Protein AF-A0A8H9FAD2-F1 (afdb_monomer)

pLDDT: mean 81.4, std 18.42, range [25.45, 98.56]

Mean predicted aligned error: 8.37 Å

Structure (mmCIF, N/CA/C/O backbone):
data_AF-A0A8H9FAD2-F1
#
_entry.id   AF-A0A8H9FAD2-F1
#
loop_
_atom_site.group_PDB
_atom_site.id
_atom_site.type_symbol
_atom_site.label_atom_id
_atom_site.label_alt_id
_atom_site.label_comp_id
_atom_site.label_asym_id
_atom_site.label_entity_id
_atom_site.label_seq_id
_atom_site.pdbx_PDB_ins_code
_atom_site.Cartn_x
_atom_site.Cartn_y
_atom_site.Cartn_z
_atom_site.occupancy
_atom_site.B_iso_or_equiv
_atom_site.auth_seq_id
_atom_site.auth_comp_id
_atom_site.auth_asym_id
_atom_site.auth_atom_id
_atom_site.pdbx_PDB_model_num
ATOM 1 N N . MET A 1 1 ? 10.275 5.676 -0.432 1.00 55.50 1 MET A N 1
ATOM 2 C CA . MET A 1 1 ? 8.819 5.884 -0.628 1.00 55.50 1 MET A CA 1
ATOM 3 C C . MET A 1 1 ? 8.172 6.747 0.467 1.00 55.50 1 MET A C 1
ATOM 5 O O . MET A 1 1 ? 7.347 7.587 0.136 1.00 55.50 1 MET A O 1
ATOM 9 N N . GLY A 1 2 ? 8.546 6.585 1.744 1.00 64.94 2 GLY A N 1
ATOM 10 C CA . GLY A 1 2 ? 7.774 7.074 2.895 1.00 64.94 2 GLY A CA 1
ATOM 11 C C . GLY A 1 2 ? 7.324 8.545 2.891 1.00 64.94 2 GLY A C 1
ATOM 12 O O . GLY A 1 2 ? 6.127 8.824 2.877 1.00 64.94 2 GLY A O 1
ATOM 13 N N . LYS A 1 3 ? 8.263 9.498 2.902 1.00 71.81 3 LYS A N 1
ATOM 14 C CA . LYS A 1 3 ? 7.946 10.905 3.217 1.00 71.81 3 LYS A CA 1
ATOM 15 C C . LYS A 1 3 ? 7.001 11.589 2.214 1.00 71.81 3 LYS A C 1
ATOM 17 O O . LYS A 1 3 ? 6.053 12.248 2.623 1.00 71.81 3 LYS A O 1
ATOM 22 N N . LYS A 1 4 ? 7.205 11.366 0.909 1.00 81.12 4 LYS A N 1
ATOM 23 C CA . LYS A 1 4 ? 6.378 11.961 -0.159 1.00 81.12 4 LYS A CA 1
ATOM 24 C C . LYS A 1 4 ? 4.922 11.490 -0.096 1.00 81.12 4 LYS A C 1
ATOM 26 O O . LYS A 1 4 ? 4.012 12.305 -0.174 1.00 81.12 4 LYS A O 1
ATOM 31 N N . VAL A 1 5 ? 4.697 10.182 0.070 1.00 82.12 5 VAL A N 1
ATOM 32 C CA . VAL A 1 5 ? 3.339 9.618 0.187 1.00 82.12 5 VAL A CA 1
ATOM 33 C C . VAL A 1 5 ? 2.620 10.207 1.397 1.00 82.12 5 VAL A C 1
ATOM 35 O O . VAL A 1 5 ? 1.448 10.557 1.304 1.00 82.12 5 VAL A O 1
ATOM 38 N N . TYR A 1 6 ? 3.331 10.336 2.517 1.00 80.94 6 TYR A N 1
ATOM 39 C CA . TYR A 1 6 ? 2.782 10.884 3.750 1.00 80.94 6 TYR A CA 1
ATOM 40 C C . TYR A 1 6 ? 2.371 12.358 3.602 1.00 80.94 6 TYR A C 1
ATOM 42 O O . TYR A 1 6 ? 1.292 12.748 4.040 1.00 80.94 6 TYR A O 1
ATOM 50 N N . GLU A 1 7 ? 3.190 13.175 2.938 1.00 84.94 7 GLU A N 1
ATOM 51 C CA . GLU A 1 7 ? 2.857 14.575 2.645 1.00 84.94 7 GLU A CA 1
ATOM 52 C C . GLU A 1 7 ? 1.644 14.682 1.704 1.00 84.94 7 GLU A C 1
ATOM 54 O O . GLU A 1 7 ? 0.694 15.414 1.984 1.00 84.94 7 GLU A O 1
ATOM 59 N N . GLU A 1 8 ? 1.615 13.890 0.631 1.00 87.81 8 GLU A N 1
ATOM 60 C CA . GLU A 1 8 ? 0.495 13.853 -0.318 1.00 87.81 8 GLU A CA 1
ATOM 61 C C . GLU A 1 8 ? -0.802 13.325 0.306 1.00 87.81 8 GLU A C 1
ATOM 63 O O . GLU A 1 8 ? -1.896 13.689 -0.138 1.00 87.81 8 GLU A O 1
ATOM 68 N N . ALA A 1 9 ? -0.709 12.477 1.332 1.00 87.50 9 ALA A N 1
ATOM 69 C CA . ALA A 1 9 ? -1.871 11.957 2.041 1.00 87.50 9 ALA A CA 1
ATOM 70 C C . ALA A 1 9 ? -2.646 13.054 2.783 1.00 87.50 9 ALA A C 1
ATOM 72 O O . ALA A 1 9 ? -3.861 12.940 2.935 1.00 87.50 9 ALA A O 1
ATOM 73 N N . LYS A 1 10 ? -1.971 14.143 3.168 1.00 84.56 10 LYS A N 1
ATOM 74 C CA . LYS A 1 10 ? -2.573 15.292 3.863 1.00 84.56 10 LYS A CA 1
ATOM 75 C C . LYS A 1 10 ? -3.242 16.304 2.928 1.00 84.56 10 LYS A C 1
ATOM 77 O O . LYS A 1 10 ? -3.833 17.268 3.404 1.00 84.56 10 LYS A O 1
ATOM 82 N N . SER A 1 11 ? -3.142 16.118 1.612 1.00 88.38 11 SER A N 1
ATOM 83 C CA . SER A 1 11 ? -3.762 17.026 0.638 1.00 88.38 11 SER A CA 1
ATOM 84 C C . SER A 1 11 ? -5.294 16.959 0.664 1.00 88.38 11 SER A C 1
ATOM 86 O O . SER A 1 11 ? -5.876 15.900 0.893 1.00 88.38 11 SER A O 1
ATOM 88 N N . GLU A 1 12 ? -5.954 18.084 0.370 1.00 81.25 12 GLU A N 1
ATOM 89 C CA . GLU A 1 12 ? -7.424 18.182 0.333 1.00 81.25 12 GLU A CA 1
ATOM 90 C C . GLU A 1 12 ? -8.063 17.196 -0.650 1.00 81.25 12 GLU A C 1
ATOM 92 O O . GLU A 1 12 ? -9.070 16.569 -0.339 1.00 81.25 12 GLU A O 1
ATOM 97 N N . GLU A 1 13 ? -7.441 17.002 -1.813 1.00 83.88 13 GLU A N 1
ATOM 98 C CA . GLU A 1 13 ? -7.890 16.044 -2.827 1.00 83.88 13 GLU A CA 1
ATOM 99 C C . GLU A 1 13 ? -7.992 14.615 -2.266 1.00 83.88 13 GLU A C 1
ATOM 101 O O . GLU A 1 13 ? -8.919 13.875 -2.589 1.00 83.88 13 GLU A O 1
ATOM 106 N N . ASN A 1 14 ? -7.068 14.236 -1.379 1.00 91.31 14 ASN A N 1
ATOM 107 C CA . ASN A 1 14 ? -7.007 12.892 -0.819 1.00 91.31 14 ASN A CA 1
ATOM 108 C C . ASN A 1 14 ? -8.065 12.618 0.258 1.00 91.31 14 ASN A C 1
ATOM 110 O O . ASN A 1 14 ? -8.228 11.469 0.668 1.00 91.31 14 ASN A O 1
ATOM 114 N N . LYS A 1 15 ? -8.789 13.646 0.719 1.00 87.31 15 LYS A N 1
ATOM 115 C CA . LYS A 1 15 ? -9.861 13.479 1.712 1.00 87.31 15 LYS A CA 1
ATOM 116 C C . LYS A 1 15 ? -11.044 12.686 1.164 1.00 87.31 15 LYS A C 1
ATOM 118 O O . LYS A 1 15 ? -11.780 12.080 1.938 1.00 87.31 15 LYS A O 1
ATOM 123 N N . ASN A 1 16 ? -11.201 12.649 -0.159 1.00 94.25 16 ASN A N 1
ATOM 124 C CA . ASN A 1 16 ? -12.164 11.777 -0.814 1.00 94.25 16 ASN A CA 1
ATOM 125 C C . ASN A 1 16 ? -11.595 10.354 -0.875 1.00 94.25 16 ASN A C 1
ATOM 127 O O . ASN A 1 16 ? -10.739 10.036 -1.706 1.00 94.25 16 ASN A O 1
ATOM 131 N N . LEU A 1 17 ? -12.063 9.503 0.038 1.00 96.69 17 LEU A N 1
ATOM 132 C CA . LEU A 1 17 ? -11.638 8.110 0.101 1.00 96.69 17 LEU A CA 1
ATOM 133 C C . LEU A 1 17 ? -12.151 7.327 -1.106 1.00 96.69 17 LEU A C 1
ATOM 135 O O . LEU A 1 17 ? -13.323 7.404 -1.480 1.00 96.69 17 LEU A O 1
ATOM 139 N N . LEU A 1 18 ? -11.272 6.511 -1.679 1.00 97.06 18 LEU A N 1
ATOM 14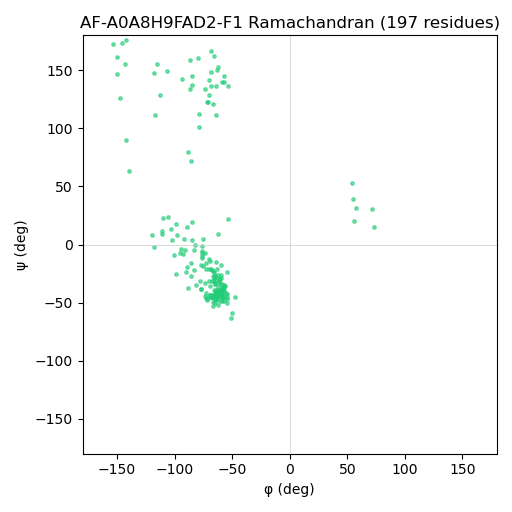0 C CA . LEU A 1 18 ? -11.645 5.530 -2.681 1.00 97.06 18 LEU A CA 1
ATOM 141 C C . LEU A 1 18 ? -12.623 4.502 -2.090 1.00 97.06 18 LEU A C 1
ATOM 143 O O . LEU A 1 18 ? -12.547 4.197 -0.894 1.00 97.06 18 LEU A O 1
ATOM 147 N N . PRO A 1 19 ? -13.483 3.883 -2.924 1.00 98.00 19 PRO A N 1
ATOM 148 C CA . PRO A 1 19 ? -14.521 2.964 -2.460 1.00 98.00 19 PRO A CA 1
ATOM 149 C C . PRO A 1 19 ? -14.072 1.889 -1.450 1.00 98.00 19 PRO A C 1
ATOM 151 O O . PRO A 1 19 ? -14.766 1.710 -0.449 1.00 98.00 19 PRO A O 1
ATOM 154 N N . PRO A 1 20 ? -12.933 1.179 -1.624 1.00 97.94 20 PRO A N 1
ATOM 155 C CA . PRO A 1 20 ? -12.518 0.175 -0.641 1.00 97.94 20 PRO A CA 1
ATOM 156 C C . PRO A 1 20 ? -12.109 0.769 0.720 1.00 97.94 20 PRO A C 1
ATOM 158 O O . PRO A 1 20 ? -12.345 0.127 1.742 1.00 97.94 20 PRO A O 1
ATOM 161 N N . LEU A 1 21 ? -11.551 1.986 0.764 1.00 98.06 21 LEU A N 1
ATOM 162 C CA . LEU A 1 21 ? -11.206 2.663 2.023 1.00 98.06 21 LEU A CA 1
ATOM 163 C C . LEU A 1 21 ? -12.441 3.249 2.694 1.00 98.06 21 LEU A C 1
ATOM 165 O O . LEU A 1 21 ? -12.575 3.154 3.912 1.00 98.06 21 LEU A O 1
ATOM 169 N N . GLN A 1 22 ? -13.369 3.788 1.905 1.00 98.31 22 GLN A N 1
ATOM 170 C CA . GLN A 1 22 ? -14.668 4.229 2.401 1.00 98.31 22 GLN A CA 1
ATOM 171 C C . GLN A 1 22 ? -15.427 3.059 3.052 1.00 98.31 22 GLN A C 1
ATOM 173 O O . GLN A 1 22 ? -15.929 3.184 4.165 1.00 98.31 22 GLN A O 1
ATOM 178 N N . ALA A 1 23 ? -15.404 1.877 2.429 1.00 98.38 23 ALA A N 1
ATOM 179 C CA . ALA A 1 23 ? -16.024 0.672 2.973 1.00 98.38 23 ALA A CA 1
ATOM 180 C C . ALA A 1 23 ? -15.363 0.156 4.267 1.00 98.38 23 ALA A C 1
ATOM 182 O O . ALA A 1 23 ? -16.034 -0.503 5.067 1.00 98.38 23 ALA A O 1
ATOM 183 N N . LEU A 1 24 ? -14.059 0.396 4.461 1.00 98.25 24 LEU A N 1
ATOM 184 C CA . LEU A 1 24 ? -13.372 0.126 5.727 1.00 98.25 24 LEU A CA 1
ATOM 185 C C . LEU A 1 24 ? -13.777 1.156 6.787 1.00 98.25 24 LEU A C 1
ATOM 187 O O . LEU A 1 24 ? -14.141 0.765 7.891 1.00 98.25 24 LEU A O 1
ATOM 191 N N . LYS A 1 25 ? -13.786 2.449 6.440 1.00 98.25 25 LYS A N 1
ATOM 192 C CA . LYS A 1 25 ? -14.226 3.531 7.331 1.00 98.25 25 LYS A CA 1
ATOM 193 C C . LYS A 1 25 ? -15.637 3.291 7.867 1.00 98.25 25 LYS A C 1
ATOM 195 O O . LYS A 1 25 ? -15.856 3.362 9.069 1.00 98.25 25 LYS A O 1
ATOM 200 N N . GLU A 1 26 ? -16.570 2.930 6.993 1.00 98.56 26 GLU A N 1
ATOM 201 C CA . GLU A 1 26 ? -17.949 2.612 7.375 1.00 98.56 26 GLU A CA 1
ATOM 202 C C . GLU A 1 26 ? -18.030 1.435 8.348 1.00 98.56 26 GLU A C 1
ATOM 204 O O . GLU A 1 26 ? -18.808 1.482 9.297 1.00 98.56 26 GLU A O 1
ATOM 209 N N . LEU A 1 27 ? -17.216 0.390 8.160 1.00 98.44 27 LEU A N 1
ATOM 210 C CA . LEU A 1 27 ? -17.150 -0.726 9.107 1.00 98.44 27 LEU A CA 1
ATOM 211 C C . LEU A 1 27 ? -16.628 -0.266 10.474 1.00 98.44 27 LEU A C 1
ATOM 213 O O . LEU A 1 27 ? -17.211 -0.624 11.493 1.00 98.44 27 LEU A O 1
ATOM 217 N N . ILE A 1 28 ? -15.559 0.536 10.486 1.00 97.88 28 ILE A N 1
ATOM 218 C CA . ILE A 1 28 ? -14.972 1.085 11.715 1.00 97.88 28 ILE A CA 1
ATOM 219 C C . ILE A 1 28 ? -16.009 1.910 12.477 1.00 97.88 28 ILE A C 1
ATOM 221 O O . ILE A 1 28 ? -16.142 1.759 13.682 1.00 97.88 28 ILE A O 1
ATOM 225 N N . GLU A 1 29 ? -16.751 2.778 11.795 1.00 98.00 29 GLU A N 1
ATOM 226 C CA . GLU A 1 29 ? -17.661 3.725 12.448 1.00 98.00 29 GLU A CA 1
ATOM 227 C C . GLU A 1 29 ? -19.030 3.133 12.800 1.00 98.00 29 GLU A C 1
ATOM 229 O O . GLU A 1 29 ? -19.712 3.652 13.684 1.00 98.00 29 GLU A O 1
ATOM 234 N N . SER A 1 30 ? -19.445 2.052 12.134 1.00 97.94 30 SER A N 1
ATOM 235 C CA . SER A 1 30 ? -20.741 1.405 12.384 1.00 97.94 30 SER A CA 1
ATOM 236 C C . SER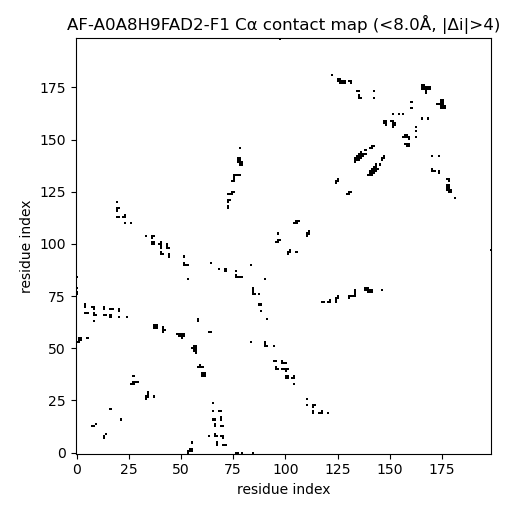 A 1 30 ? -20.703 0.329 13.471 1.00 97.94 30 SER A C 1
ATOM 238 O O . SER A 1 30 ? -21.750 -0.001 14.030 1.00 97.94 30 SER A O 1
ATOM 240 N N . ASP A 1 31 ? -19.525 -0.203 13.809 1.00 98.12 31 ASP A N 1
ATOM 241 C CA . ASP A 1 31 ? -19.366 -1.266 14.800 1.00 98.12 31 ASP A CA 1
ATOM 242 C C . ASP A 1 31 ? -18.536 -0.785 16.000 1.00 98.12 31 ASP A C 1
ATOM 244 O O . ASP A 1 31 ? -17.331 -0.564 15.908 1.00 98.12 31 ASP A O 1
ATOM 248 N N . ARG A 1 32 ? -19.183 -0.661 17.167 1.00 97.31 32 ARG A N 1
ATOM 249 C CA . ARG A 1 32 ? -18.552 -0.210 18.424 1.00 97.31 32 ARG A CA 1
ATOM 250 C C . ARG A 1 32 ? -17.361 -1.070 18.854 1.00 97.31 32 ARG A C 1
ATOM 252 O O . ARG A 1 32 ? -16.429 -0.541 19.453 1.00 97.31 32 ARG A O 1
ATOM 259 N N . TYR A 1 33 ? -17.410 -2.378 18.610 1.00 97.69 33 TYR A N 1
ATOM 260 C CA . TYR A 1 33 ? -16.336 -3.290 18.991 1.00 97.69 33 TYR A CA 1
ATOM 261 C C . TYR A 1 33 ? -15.113 -3.074 18.098 1.00 97.69 33 TYR A C 1
ATOM 263 O O . TYR A 1 33 ? -14.012 -2.883 18.611 1.00 97.69 33 TYR A O 1
ATOM 271 N N . ILE A 1 34 ? -15.317 -3.004 16.781 1.00 97.69 34 ILE A N 1
ATOM 272 C CA . ILE A 1 34 ? -14.246 -2.707 15.820 1.00 97.69 34 ILE A CA 1
ATOM 273 C C . ILE A 1 34 ? -13.681 -1.306 16.065 1.00 97.69 34 ILE A C 1
ATOM 275 O O . ILE A 1 34 ? -12.464 -1.140 16.108 1.00 97.69 34 ILE A O 1
ATOM 279 N N . TRP A 1 35 ? -14.543 -0.311 16.287 1.00 97.44 35 TRP A N 1
ATOM 280 C CA . TRP A 1 35 ? -14.130 1.053 16.609 1.00 97.44 35 TRP A CA 1
ATOM 281 C C . TRP A 1 35 ? -13.183 1.086 17.815 1.00 97.44 35 TRP A C 1
ATOM 283 O O . TRP A 1 35 ? -12.091 1.644 17.722 1.00 97.44 35 TRP A O 1
ATOM 293 N N . ASN A 1 36 ? -13.566 0.430 18.920 1.00 97.19 36 ASN A N 1
ATOM 294 C CA . ASN A 1 36 ? -12.743 0.348 20.129 1.00 97.19 36 ASN A CA 1
ATOM 295 C C . ASN A 1 36 ? -11.399 -0.342 19.859 1.00 97.19 36 ASN A C 1
ATOM 297 O O . ASN A 1 36 ? -10.374 0.143 20.328 1.00 97.19 36 ASN A O 1
ATOM 301 N N . LEU A 1 37 ? -11.385 -1.439 19.093 1.00 97.25 37 LEU A N 1
ATOM 302 C CA . LEU A 1 37 ? -10.141 -2.127 18.736 1.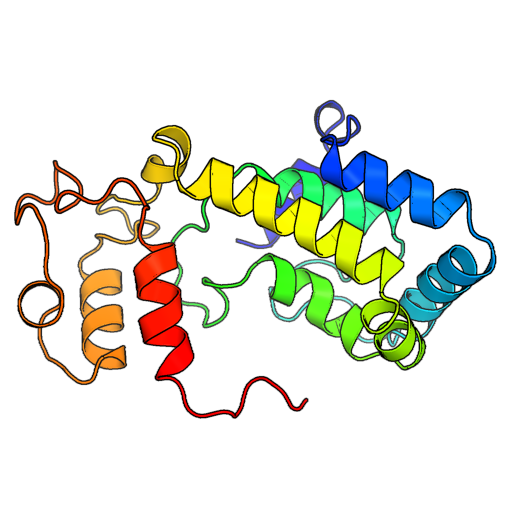00 97.25 37 LEU A CA 1
ATOM 303 C C . LEU A 1 37 ? -9.201 -1.233 17.925 1.00 97.25 37 LEU A C 1
ATOM 305 O O . LEU A 1 37 ? -8.005 -1.229 18.194 1.00 97.25 37 LEU A O 1
ATOM 309 N N . PHE A 1 38 ? -9.723 -0.444 16.982 1.00 95.62 38 PHE A N 1
ATOM 310 C CA . PHE A 1 38 ? -8.909 0.527 16.251 1.00 95.62 38 PHE A CA 1
ATOM 311 C C . PHE A 1 38 ? -8.315 1.591 17.179 1.00 95.62 38 PHE A C 1
ATOM 313 O O . PHE A 1 38 ? -7.142 1.909 17.027 1.00 95.62 38 PHE A O 1
ATOM 320 N N . GLN A 1 39 ? -9.079 2.121 18.144 1.00 95.25 39 GLN A N 1
ATOM 321 C CA . GLN A 1 39 ? -8.536 3.079 19.120 1.00 95.25 39 GLN A CA 1
ATOM 322 C C . GLN A 1 39 ? -7.422 2.441 19.963 1.00 95.25 39 GLN A C 1
ATOM 324 O O . GLN A 1 39 ? -6.301 2.941 19.990 1.00 95.25 39 GLN A O 1
ATOM 329 N N . MET A 1 40 ? -7.702 1.277 20.561 1.00 96.00 40 MET A N 1
ATOM 330 C CA . MET A 1 40 ? -6.738 0.549 21.393 1.00 96.00 40 MET A CA 1
ATOM 331 C C . MET A 1 40 ? -5.466 0.184 20.624 1.00 96.00 40 MET A C 1
ATOM 333 O O . MET A 1 40 ? -4.371 0.301 21.162 1.00 96.00 40 MET A O 1
ATOM 337 N N . MET A 1 41 ? -5.595 -0.219 19.358 1.00 95.12 41 MET A N 1
ATOM 338 C CA . MET A 1 41 ? -4.464 -0.557 18.495 1.00 95.12 41 MET A CA 1
ATOM 339 C C . MET A 1 41 ? -3.474 0.601 18.367 1.00 95.12 41 MET A C 1
ATOM 341 O O . MET A 1 41 ? -2.276 0.357 18.377 1.00 95.12 41 MET A O 1
ATOM 345 N N . PHE A 1 42 ? -3.937 1.850 18.267 1.00 93.50 42 PHE A N 1
ATOM 346 C CA . PHE A 1 42 ? -3.035 3.004 18.204 1.00 93.50 42 PHE A CA 1
ATOM 347 C C . PHE A 1 42 ? -2.526 3.442 19.582 1.00 93.50 42 PHE A C 1
ATOM 349 O O . PHE A 1 42 ? -1.364 3.843 19.693 1.00 93.50 42 PHE A O 1
ATOM 356 N N . ASP A 1 43 ? -3.353 3.327 20.625 1.00 93.81 43 ASP A N 1
ATOM 357 C CA . ASP A 1 43 ? -2.970 3.642 22.009 1.00 93.81 43 ASP A CA 1
ATOM 358 C C . ASP A 1 43 ? -1.882 2.696 22.548 1.00 93.81 43 ASP A C 1
ATOM 360 O O . ASP A 1 43 ? -1.034 3.102 23.344 1.00 93.81 43 ASP A O 1
ATOM 364 N N . GLU A 1 44 ? -1.882 1.436 22.103 1.00 94.31 44 GLU A N 1
ATOM 365 C CA . GLU A 1 44 ? -0.900 0.419 22.493 1.00 94.31 44 GLU A CA 1
ATOM 366 C C . GLU A 1 44 ? 0.488 0.641 21.869 1.00 94.31 44 GLU A C 1
ATOM 368 O O . GLU A 1 44 ? 1.474 0.079 22.354 1.00 94.31 44 GLU A O 1
ATOM 373 N N . ILE A 1 45 ? 0.600 1.473 20.829 1.00 90.31 45 ILE A N 1
ATOM 374 C CA . ILE A 1 45 ? 1.886 1.785 20.199 1.00 90.31 45 ILE A CA 1
ATOM 375 C C . ILE A 1 45 ? 2.698 2.685 21.145 1.00 90.31 45 ILE A C 1
ATOM 377 O O . ILE A 1 45 ? 2.247 3.789 21.477 1.00 90.31 45 ILE A O 1
ATOM 381 N N . PRO A 1 46 ? 3.919 2.302 21.565 1.00 88.75 46 PRO A N 1
ATOM 382 C CA . PRO A 1 46 ? 4.701 3.105 22.501 1.00 88.75 46 PRO A CA 1
ATOM 383 C C . PRO A 1 46 ? 4.947 4.536 22.000 1.00 88.75 46 PRO A C 1
ATOM 385 O O . PRO A 1 46 ? 5.247 4.774 20.833 1.00 88.75 46 PRO A O 1
ATOM 388 N N . GLN A 1 47 ? 4.868 5.523 22.897 1.00 87.38 47 GLN A N 1
ATOM 389 C CA . GLN A 1 47 ? 5.076 6.942 22.548 1.00 87.38 47 GLN A CA 1
ATOM 390 C C . GLN A 1 47 ? 6.510 7.255 22.093 1.00 87.38 47 GLN A C 1
ATOM 392 O O . GLN A 1 47 ? 6.738 8.217 21.369 1.00 87.38 47 GLN A O 1
ATOM 397 N N . LYS A 1 48 ? 7.479 6.427 22.502 1.00 86.81 48 LYS A N 1
ATOM 398 C CA . LYS A 1 48 ? 8.876 6.517 22.050 1.00 86.81 48 LYS A CA 1
ATOM 399 C C . LYS A 1 48 ? 9.052 6.159 20.567 1.00 86.81 48 LYS A C 1
ATOM 401 O O . LYS A 1 48 ? 10.047 6.564 19.974 1.00 86.81 48 LYS A O 1
ATOM 406 N N . ASP A 1 49 ? 8.103 5.426 19.987 1.00 83.38 49 ASP A N 1
ATOM 407 C CA . ASP A 1 49 ? 8.144 4.993 18.593 1.00 83.38 49 ASP A CA 1
ATOM 408 C C . ASP A 1 49 ? 7.486 6.087 17.739 1.00 83.38 49 ASP A C 1
ATOM 410 O O . ASP A 1 49 ? 6.290 6.071 17.436 1.00 83.38 49 ASP A O 1
ATOM 414 N N . VAL A 1 50 ? 8.270 7.135 17.473 1.00 80.56 50 VAL A N 1
ATOM 415 C CA . VAL A 1 50 ? 7.813 8.353 16.782 1.00 80.56 50 VAL A CA 1
ATOM 416 C C . VAL A 1 50 ? 7.697 8.132 15.275 1.00 80.56 50 VAL A C 1
ATOM 418 O O . VAL A 1 50 ? 6.743 8.609 14.661 1.00 80.56 50 VAL A O 1
ATOM 421 N N . ASP A 1 51 ? 8.633 7.378 14.698 1.00 81.31 51 ASP A N 1
ATOM 422 C CA . ASP A 1 51 ? 8.709 7.098 13.268 1.00 81.31 51 ASP A CA 1
ATOM 423 C C . ASP A 1 51 ? 8.566 5.594 12.987 1.00 81.31 51 ASP A C 1
ATOM 425 O O . ASP A 1 51 ? 9.011 4.748 13.761 1.00 81.31 51 ASP A O 1
ATOM 429 N N . THR A 1 52 ? 7.971 5.265 11.841 1.00 71.81 52 THR A N 1
ATOM 430 C CA . THR A 1 52 ? 7.934 3.924 11.254 1.00 71.81 52 THR A CA 1
ATOM 431 C C . THR A 1 52 ? 9.345 3.473 10.849 1.00 71.81 52 THR A C 1
ATOM 433 O O . THR A 1 52 ? 10.210 4.320 10.588 1.00 71.81 52 THR A O 1
ATOM 436 N N . PRO A 1 53 ? 9.588 2.165 10.634 1.00 68.81 53 PRO A N 1
ATOM 437 C CA . PRO A 1 53 ? 10.853 1.692 10.064 1.00 68.81 53 PRO A CA 1
ATOM 438 C C . PRO A 1 53 ? 11.142 2.275 8.668 1.00 68.81 53 PRO A C 1
ATOM 440 O O . PRO A 1 53 ? 12.281 2.273 8.205 1.00 68.81 53 PRO A O 1
ATOM 443 N N . ALA A 1 54 ? 10.118 2.811 7.990 1.00 65.75 54 ALA A N 1
ATOM 444 C CA . ALA A 1 54 ? 10.239 3.499 6.709 1.00 65.75 54 ALA A CA 1
ATOM 445 C C . ALA A 1 54 ? 10.615 4.994 6.831 1.00 65.75 54 ALA A C 1
ATOM 447 O O . ALA A 1 54 ? 10.659 5.689 5.808 1.00 65.75 54 ALA A O 1
ATOM 448 N N . GLY A 1 55 ? 10.878 5.497 8.045 1.00 72.94 55 GLY A N 1
ATOM 449 C CA . GLY A 1 55 ? 11.277 6.883 8.311 1.00 72.94 55 GLY A CA 1
ATOM 450 C C . GLY A 1 55 ? 10.147 7.897 8.115 1.00 72.94 55 GLY A C 1
ATOM 451 O O . GLY A 1 55 ? 10.392 9.022 7.673 1.00 72.94 55 GLY A O 1
ATOM 452 N N . THR A 1 56 ? 8.901 7.486 8.358 1.00 73.69 56 THR A N 1
ATOM 453 C CA . THR A 1 56 ? 7.715 8.359 8.333 1.00 73.69 56 THR A CA 1
ATOM 454 C C . THR A 1 56 ? 7.093 8.446 9.713 1.00 73.69 56 THR A C 1
ATOM 456 O O . THR A 1 56 ? 7.198 7.466 10.436 1.00 73.69 56 THR A O 1
ATOM 459 N N . PRO A 1 57 ? 6.345 9.507 10.050 1.00 79.44 57 PRO A N 1
ATOM 460 C CA . PRO A 1 57 ? 5.639 9.559 11.324 1.00 79.44 57 PRO A CA 1
ATOM 461 C C . PRO A 1 57 ? 4.743 8.334 11.535 1.00 79.44 57 PRO A C 1
ATOM 463 O O . PRO A 1 57 ? 4.046 7.903 10.610 1.00 79.44 57 PRO A O 1
ATOM 466 N N . GLN A 1 58 ? 4.779 7.781 12.744 1.00 82.62 58 GLN A N 1
ATOM 467 C CA . GLN A 1 58 ? 3.907 6.691 13.159 1.00 82.62 58 GLN A CA 1
ATOM 468 C C . GLN A 1 58 ? 2.468 7.194 13.297 1.00 82.62 58 GLN A C 1
ATOM 470 O O . GLN A 1 58 ? 2.208 8.169 14.001 1.00 82.62 58 GLN A O 1
ATOM 475 N N . PHE A 1 59 ? 1.527 6.496 12.662 1.00 82.50 59 PHE A N 1
ATOM 476 C CA . PHE A 1 59 ? 0.103 6.814 12.752 1.00 82.50 59 PHE A CA 1
ATOM 477 C C . PHE A 1 59 ? -0.405 6.629 14.175 1.00 82.50 59 PHE A C 1
ATOM 479 O O . PHE A 1 59 ? -0.093 5.628 14.830 1.00 82.50 59 PHE A O 1
ATOM 486 N N . ARG A 1 60 ? -1.212 7.592 14.621 1.00 84.75 60 ARG A N 1
ATOM 487 C CA . ARG A 1 60 ? -1.849 7.587 15.945 1.00 84.75 60 ARG A CA 1
ATOM 488 C C . ARG A 1 60 ? -3.372 7.557 15.878 1.00 84.75 60 ARG A C 1
ATOM 490 O O . ARG A 1 60 ? -4.018 7.467 16.914 1.00 84.75 60 ARG A O 1
ATOM 497 N N . ASP A 1 61 ? -3.942 7.581 14.678 1.00 90.31 61 ASP A N 1
ATOM 498 C CA . ASP A 1 61 ? -5.368 7.399 14.472 1.00 90.31 61 ASP A CA 1
ATOM 499 C C . ASP A 1 61 ? -5.673 6.750 13.114 1.00 90.31 61 ASP A C 1
ATOM 501 O O . ASP A 1 61 ? -4.862 6.733 12.182 1.00 90.31 61 ASP A O 1
ATOM 505 N N . TYR A 1 62 ? -6.880 6.193 13.007 1.00 93.06 62 TYR A N 1
ATOM 506 C CA . TYR A 1 62 ? -7.305 5.481 11.807 1.00 93.06 62 TYR A CA 1
ATOM 507 C C . TYR A 1 62 ? -7.602 6.413 10.624 1.00 93.06 62 TYR A C 1
ATOM 509 O O . TYR A 1 62 ? -7.570 5.947 9.488 1.00 93.06 62 TYR A O 1
ATOM 517 N N . HIS A 1 63 ? -7.883 7.703 10.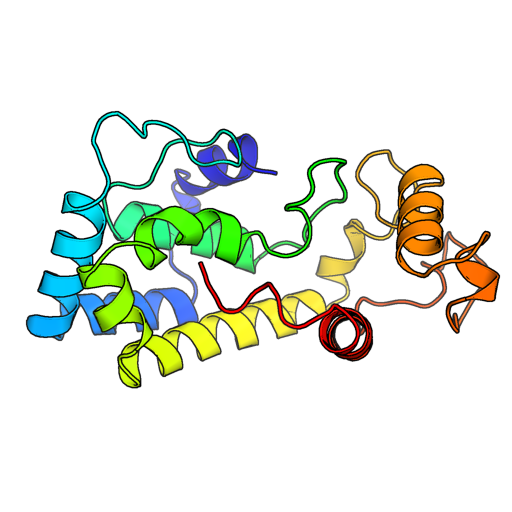837 1.00 93.38 63 HIS A N 1
ATOM 518 C CA . HIS A 1 63 ? -8.114 8.636 9.733 1.00 93.38 63 HIS A CA 1
ATOM 519 C C . HIS A 1 63 ? -6.817 8.874 8.965 1.00 93.38 63 HIS A C 1
ATOM 521 O O . HIS A 1 63 ? -6.818 8.798 7.736 1.00 93.38 63 HIS A O 1
ATOM 527 N N . GLU A 1 64 ? -5.702 9.090 9.667 1.00 91.00 64 GLU A N 1
ATOM 528 C CA . GLU A 1 64 ? -4.387 9.205 9.033 1.00 91.00 64 GLU A CA 1
ATOM 529 C C . GLU A 1 64 ? -4.014 7.927 8.275 1.00 91.00 64 GLU A C 1
ATOM 531 O O . GLU A 1 64 ? -3.576 7.998 7.122 1.00 91.00 64 GLU A O 1
ATOM 536 N N . LEU A 1 65 ? -4.259 6.759 8.882 1.00 92.12 65 LEU A N 1
ATOM 537 C CA . LEU A 1 65 ? -4.051 5.468 8.227 1.00 92.12 65 LEU A CA 1
ATOM 538 C C . LEU A 1 65 ? -4.859 5.366 6.923 1.00 92.12 65 LEU A C 1
ATOM 540 O O . LEU A 1 65 ? -4.307 5.015 5.879 1.00 92.12 65 LEU A O 1
ATOM 544 N N . LEU A 1 66 ? -6.154 5.701 6.959 1.00 95.31 66 LEU A N 1
ATOM 545 C CA . LEU A 1 66 ? -7.022 5.662 5.780 1.00 95.31 66 LEU A CA 1
ATOM 546 C C . LEU A 1 66 ? -6.518 6.596 4.675 1.00 95.31 66 LEU A C 1
ATOM 548 O O . LEU A 1 66 ? -6.496 6.190 3.515 1.00 95.31 66 LEU A O 1
ATOM 552 N N . LEU A 1 67 ? -6.075 7.809 5.013 1.00 94.06 67 LEU A N 1
ATOM 553 C CA . LEU A 1 67 ? -5.545 8.766 4.039 1.00 94.06 67 LEU A CA 1
ATOM 554 C C . LEU A 1 67 ? -4.251 8.267 3.385 1.00 94.06 67 LEU A C 1
ATOM 556 O O . LEU A 1 67 ? -4.090 8.392 2.166 1.00 94.06 67 LEU A O 1
ATOM 560 N N . VAL A 1 68 ? -3.338 7.675 4.156 1.00 91.50 68 VAL A N 1
ATOM 561 C CA . VAL A 1 68 ? -2.102 7.113 3.596 1.00 91.50 68 VAL A CA 1
ATOM 562 C C . VAL A 1 68 ? -2.397 5.919 2.701 1.00 91.50 68 VAL A C 1
ATOM 564 O O . VAL A 1 68 ? -1.899 5.871 1.574 1.00 91.50 68 VAL A O 1
ATOM 567 N N . LEU A 1 69 ? -3.250 4.993 3.143 1.00 92.75 69 LEU A N 1
ATOM 568 C CA . LEU A 1 69 ? -3.666 3.870 2.307 1.00 92.75 69 LEU A CA 1
ATOM 569 C C . LEU A 1 69 ? -4.358 4.358 1.026 1.00 92.75 69 LEU A C 1
ATOM 571 O O . LEU A 1 69 ? -4.067 3.834 -0.048 1.00 92.75 69 LEU A O 1
ATOM 575 N N . ASN A 1 70 ? -5.186 5.406 1.107 1.00 95.56 70 ASN A N 1
ATOM 576 C CA . ASN A 1 70 ? -5.838 6.013 -0.053 1.00 95.56 70 ASN A CA 1
ATOM 577 C C . ASN A 1 70 ? -4.821 6.493 -1.100 1.00 95.56 70 ASN A C 1
ATOM 579 O O . ASN A 1 70 ? -5.009 6.252 -2.292 1.00 95.56 70 ASN A O 1
ATOM 583 N N . ARG A 1 71 ? -3.706 7.111 -0.679 1.00 92.75 71 ARG A N 1
ATOM 584 C CA . ARG A 1 71 ? -2.621 7.500 -1.600 1.00 92.75 71 ARG A CA 1
ATOM 585 C C . ARG A 1 71 ? -1.788 6.325 -2.099 1.00 92.75 71 ARG A C 1
ATOM 587 O O . ARG A 1 71 ? -1.300 6.383 -3.231 1.00 92.75 71 ARG A O 1
ATOM 594 N N . LEU A 1 72 ? -1.597 5.291 -1.282 1.00 90.81 72 LEU A N 1
ATOM 595 C CA . LEU A 1 72 ? -0.784 4.127 -1.637 1.00 90.81 72 LEU A CA 1
ATOM 596 C C . LEU A 1 72 ? -1.429 3.268 -2.722 1.00 90.81 72 LEU A C 1
ATOM 598 O O . LEU A 1 72 ? -0.746 2.874 -3.663 1.00 90.81 72 LEU A O 1
ATOM 602 N N . ILE A 1 73 ? -2.736 3.016 -2.642 1.00 92.56 73 ILE A N 1
ATOM 603 C CA . ILE A 1 73 ? -3.398 2.083 -3.568 1.00 92.56 73 ILE A CA 1
ATOM 604 C C . ILE A 1 73 ? -3.623 2.632 -4.987 1.00 92.56 73 ILE A C 1
ATOM 606 O O . ILE A 1 73 ? -4.250 1.973 -5.813 1.00 92.56 73 ILE A O 1
ATOM 610 N N . GLN A 1 74 ? -3.120 3.834 -5.267 1.00 91.88 74 GLN A N 1
ATOM 611 C CA . GLN A 1 74 ? -3.215 4.528 -6.556 1.00 91.88 74 GLN A CA 1
ATOM 612 C C . GLN A 1 74 ? -1.862 4.641 -7.268 1.00 91.88 74 GLN A C 1
ATOM 614 O O . GLN A 1 74 ? -1.736 5.393 -8.231 1.00 91.88 74 GLN A O 1
ATOM 619 N N . ARG A 1 75 ? -0.826 3.962 -6.764 1.00 89.25 75 ARG A N 1
ATOM 620 C CA . ARG A 1 75 ? 0.523 4.022 -7.330 1.00 89.25 75 ARG A CA 1
ATOM 621 C C . ARG A 1 75 ? 1.226 2.679 -7.273 1.00 89.25 75 ARG A C 1
ATOM 623 O O . ARG A 1 75 ? 0.932 1.830 -6.427 1.00 89.25 75 ARG A O 1
ATOM 630 N N . ALA A 1 76 ? 2.178 2.508 -8.179 1.00 88.75 76 ALA A N 1
ATOM 631 C CA . ALA A 1 76 ? 3.087 1.381 -8.146 1.00 88.75 76 ALA A CA 1
ATOM 632 C C . ALA A 1 76 ? 4.260 1.703 -7.208 1.00 88.75 76 ALA A C 1
ATOM 634 O O . ALA A 1 76 ? 4.682 2.862 -7.118 1.00 88.75 76 ALA A O 1
ATOM 635 N N . PRO A 1 77 ? 4.794 0.711 -6.478 1.00 85.56 77 PRO A N 1
ATOM 636 C CA . PRO A 1 77 ? 5.981 0.927 -5.673 1.00 85.56 77 PRO A CA 1
ATOM 637 C C . PRO A 1 77 ? 7.176 1.210 -6.590 1.00 85.56 77 PRO A C 1
ATOM 639 O O . PRO A 1 77 ? 7.524 0.396 -7.441 1.00 85.56 77 PRO A O 1
ATOM 642 N N . GLU A 1 78 ? 7.796 2.377 -6.430 1.00 86.38 78 GLU A N 1
ATOM 643 C CA . GLU A 1 78 ? 9.067 2.714 -7.073 1.00 86.38 78 GLU A CA 1
ATOM 644 C C . GLU A 1 78 ? 10.201 1.897 -6.456 1.00 86.38 78 GLU A C 1
ATOM 646 O O . GLU A 1 78 ? 10.239 1.718 -5.232 1.00 86.38 78 GLU A O 1
ATOM 651 N N . PHE A 1 79 ? 11.144 1.463 -7.295 1.00 84.25 79 PHE A N 1
ATOM 652 C CA . PHE A 1 79 ? 12.344 0.789 -6.826 1.00 84.25 79 PHE A CA 1
ATOM 653 C C . PHE A 1 79 ? 13.115 1.698 -5.866 1.00 84.25 79 PHE A C 1
ATOM 655 O O . PHE A 1 79 ? 13.223 2.912 -6.058 1.00 84.25 79 PHE A O 1
ATOM 662 N N . ASN A 1 80 ? 13.642 1.101 -4.807 1.00 78.31 80 ASN A N 1
ATOM 663 C CA . ASN A 1 80 ? 14.609 1.734 -3.932 1.00 78.31 80 ASN A CA 1
ATOM 664 C C . ASN A 1 80 ? 15.474 0.646 -3.277 1.00 78.31 80 ASN A C 1
ATOM 666 O O . ASN A 1 80 ? 15.219 -0.543 -3.432 1.00 78.31 80 ASN A O 1
ATOM 670 N N . THR A 1 81 ? 16.516 1.055 -2.568 1.00 77.38 81 THR A N 1
ATOM 671 C CA . THR A 1 81 ? 17.485 0.130 -1.967 1.00 77.38 81 THR A CA 1
ATOM 672 C C . THR A 1 81 ? 17.130 -0.278 -0.537 1.00 77.38 81 THR A C 1
ATOM 674 O O . THR A 1 81 ? 17.915 -0.961 0.115 1.00 77.38 81 THR A O 1
ATOM 677 N N . THR A 1 82 ? 15.975 0.144 -0.011 1.00 66.50 82 THR A N 1
ATOM 678 C CA . THR A 1 82 ? 15.518 -0.296 1.309 1.00 66.50 82 THR A CA 1
ATOM 679 C C . THR A 1 82 ? 14.794 -1.632 1.159 1.00 66.50 82 THR A C 1
ATOM 681 O O . THR A 1 82 ? 13.989 -1.801 0.252 1.00 66.50 82 THR A O 1
ATOM 684 N N . GLY A 1 83 ? 15.031 -2.600 2.046 1.00 59.94 83 GLY A N 1
ATOM 685 C CA . GLY A 1 83 ? 14.428 -3.945 1.963 1.00 59.94 83 GLY A CA 1
ATOM 686 C C . GLY A 1 83 ? 12.890 -4.007 2.069 1.00 59.94 83 GLY A C 1
ATOM 687 O O . GLY A 1 83 ? 12.329 -5.087 2.181 1.00 59.94 83 GLY A O 1
ATOM 688 N N . LEU A 1 84 ? 12.192 -2.865 2.046 1.00 57.31 84 LEU A N 1
ATOM 689 C CA . LEU A 1 84 ? 10.745 -2.724 2.248 1.00 57.31 84 LEU A CA 1
ATOM 690 C C . LEU A 1 84 ? 9.986 -2.306 0.973 1.00 57.31 84 LEU A C 1
ATOM 692 O O . LEU A 1 84 ? 8.817 -1.924 1.040 1.00 57.31 84 LEU A O 1
ATOM 696 N N . VAL A 1 85 ? 10.628 -2.343 -0.201 1.00 57.62 85 VAL A N 1
ATOM 697 C CA . VAL A 1 85 ? 10.041 -1.837 -1.461 1.00 57.62 85 VAL A CA 1
ATOM 698 C C . VAL A 1 85 ? 8.779 -2.594 -1.880 1.00 57.62 85 VAL A C 1
ATOM 700 O O . VAL A 1 85 ? 7.846 -1.990 -2.411 1.00 57.62 85 VAL A O 1
ATOM 703 N N . GLY A 1 86 ? 8.741 -3.908 -1.641 1.00 59.12 86 GLY A N 1
ATOM 704 C CA . GLY A 1 86 ? 7.693 -4.791 -2.159 1.00 59.12 86 GLY A CA 1
ATOM 705 C C . GLY A 1 86 ? 6.345 -4.692 -1.442 1.00 59.12 86 GLY A C 1
ATOM 706 O O . GLY A 1 86 ? 5.332 -5.107 -2.000 1.00 59.12 86 GLY A O 1
ATOM 707 N N . THR A 1 87 ? 6.299 -4.142 -0.224 1.00 68.94 87 THR A N 1
ATOM 708 C CA . THR A 1 87 ? 5.107 -4.224 0.638 1.00 68.94 87 THR A CA 1
ATOM 709 C C . THR A 1 87 ? 4.815 -2.912 1.384 1.00 68.94 87 THR A C 1
ATOM 711 O O . THR A 1 87 ? 4.830 -2.884 2.616 1.00 68.94 87 THR A O 1
ATOM 714 N N . PRO A 1 88 ? 4.515 -1.803 0.678 1.00 77.19 88 PRO A N 1
ATOM 715 C CA . PRO A 1 88 ? 4.271 -0.500 1.303 1.00 77.19 88 PRO A CA 1
ATOM 716 C C . PRO A 1 88 ? 3.083 -0.490 2.278 1.00 77.19 88 PRO A C 1
ATOM 718 O O . PRO A 1 88 ? 3.106 0.259 3.249 1.00 77.19 88 PRO A O 1
ATOM 721 N N . ILE A 1 89 ? 2.066 -1.330 2.054 1.00 84.06 89 ILE A N 1
ATOM 722 C CA . ILE A 1 89 ? 0.946 -1.494 2.993 1.00 84.06 89 ILE A CA 1
ATOM 723 C C . ILE A 1 89 ? 1.426 -2.156 4.293 1.00 84.06 89 ILE A C 1
ATOM 725 O O . ILE A 1 89 ? 1.093 -1.668 5.367 1.00 84.06 89 ILE A O 1
ATOM 729 N N . ASN A 1 90 ? 2.264 -3.196 4.218 1.00 79.75 90 ASN A N 1
ATOM 730 C CA . ASN A 1 90 ? 2.813 -3.846 5.415 1.00 79.75 90 ASN A CA 1
ATOM 731 C C . ASN A 1 90 ? 3.694 -2.881 6.209 1.00 79.75 90 ASN A C 1
ATOM 733 O O . ASN A 1 90 ? 3.571 -2.821 7.421 1.00 79.75 90 ASN A O 1
ATOM 737 N N . ALA A 1 91 ? 4.508 -2.063 5.534 1.00 77.75 91 ALA A N 1
ATOM 738 C CA . ALA A 1 91 ? 5.345 -1.066 6.203 1.00 77.75 91 ALA A CA 1
ATOM 739 C C . ALA A 1 91 ? 4.526 -0.022 6.992 1.00 77.75 91 ALA A C 1
ATOM 741 O O . ALA A 1 91 ? 4.987 0.489 8.006 1.00 77.75 91 ALA A O 1
ATOM 742 N N . VAL A 1 92 ? 3.313 0.296 6.529 1.00 82.19 92 VAL A N 1
ATOM 743 C CA . VAL A 1 92 ? 2.371 1.195 7.219 1.00 82.19 92 VAL A CA 1
ATOM 744 C C . VAL A 1 92 ? 1.657 0.502 8.381 1.00 82.19 92 VAL A C 1
ATOM 746 O O . VAL A 1 92 ? 1.309 1.149 9.368 1.00 82.19 92 VAL A O 1
ATOM 749 N N . LEU A 1 93 ? 1.427 -0.804 8.260 1.00 85.06 93 LEU A N 1
ATOM 750 C CA . LEU A 1 93 ? 0.685 -1.602 9.230 1.00 85.06 93 LEU A CA 1
ATOM 751 C C . LEU A 1 93 ? 1.572 -2.311 10.258 1.00 85.06 93 LEU A C 1
ATOM 753 O O . LEU A 1 93 ? 1.023 -2.865 11.200 1.00 85.06 93 LEU A O 1
ATOM 757 N N . ASP A 1 94 ? 2.896 -2.276 10.111 1.00 82.38 94 ASP A N 1
ATOM 758 C CA . ASP A 1 94 ? 3.868 -3.018 10.927 1.00 82.38 94 ASP A CA 1
ATOM 759 C C . ASP A 1 94 ? 3.632 -2.840 12.436 1.00 82.38 94 ASP A C 1
ATOM 761 O O . ASP A 1 94 ? 3.281 -3.786 13.143 1.00 82.38 94 ASP A O 1
ATOM 765 N N . TYR A 1 95 ? 3.683 -1.595 12.917 1.00 84.19 95 TYR A N 1
ATOM 766 C CA . TYR A 1 95 ? 3.424 -1.294 14.324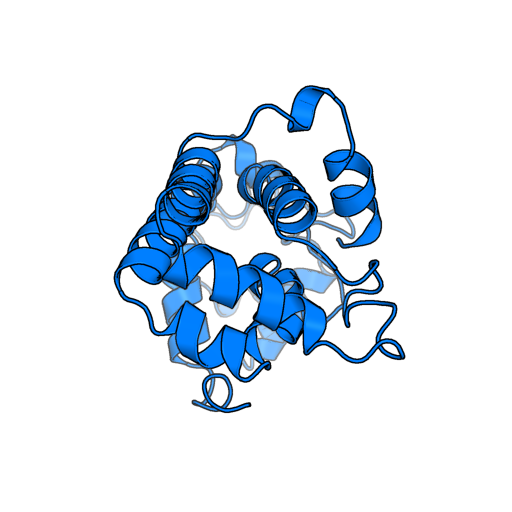 1.00 84.19 95 TYR A CA 1
ATOM 767 C C . TYR A 1 95 ? 1.971 -1.551 14.757 1.00 84.19 95 TYR A C 1
ATOM 769 O O . TYR A 1 95 ? 1.786 -2.227 15.769 1.00 84.19 95 TYR A O 1
ATOM 777 N N . PRO A 1 96 ? 0.929 -1.073 14.037 1.00 87.50 96 PRO A N 1
ATOM 778 C CA . PRO A 1 96 ? -0.455 -1.382 14.390 1.00 87.50 96 PRO A CA 1
ATOM 779 C C . PRO A 1 96 ? -0.737 -2.887 14.507 1.00 87.50 96 PRO A C 1
ATOM 781 O O . PRO A 1 96 ? -1.374 -3.308 15.471 1.00 87.50 96 PRO A O 1
ATOM 784 N N . MET A 1 97 ? -0.227 -3.707 13.580 1.00 86.25 97 MET A N 1
ATOM 785 C CA . MET A 1 97 ? -0.408 -5.165 13.578 1.00 86.25 97 MET A CA 1
ATOM 786 C C . MET A 1 97 ? 0.261 -5.846 14.775 1.00 86.25 97 MET A C 1
ATOM 788 O O . MET A 1 97 ? -0.294 -6.814 15.291 1.00 86.25 97 MET A O 1
ATOM 792 N N . GLY A 1 98 ? 1.405 -5.332 15.240 1.00 87.25 98 GLY A N 1
ATOM 793 C CA . GLY A 1 98 ? 2.154 -5.892 16.372 1.00 87.25 98 GLY A CA 1
ATOM 794 C C . GLY A 1 98 ? 1.533 -5.649 17.754 1.00 87.25 98 GLY A C 1
ATOM 795 O O . GLY A 1 98 ? 2.016 -6.181 18.755 1.00 87.25 98 GLY A O 1
ATOM 796 N N . THR A 1 99 ? 0.468 -4.849 17.847 1.00 93.06 99 THR A N 1
ATOM 797 C CA . THR A 1 99 ? -0.243 -4.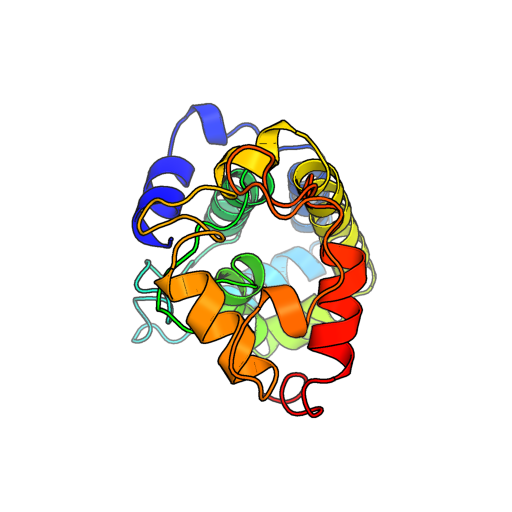603 19.112 1.00 93.06 99 THR A CA 1
ATOM 798 C C . THR A 1 99 ? -1.203 -5.748 19.456 1.00 93.06 99 THR A C 1
ATOM 800 O O . THR A 1 99 ? -1.614 -6.522 18.590 1.00 93.06 99 THR A O 1
ATOM 803 N N . ARG A 1 100 ? -1.610 -5.882 20.726 1.00 95.38 100 ARG A N 1
ATOM 804 C CA . ARG A 1 100 ? -2.583 -6.916 21.130 1.00 95.38 100 A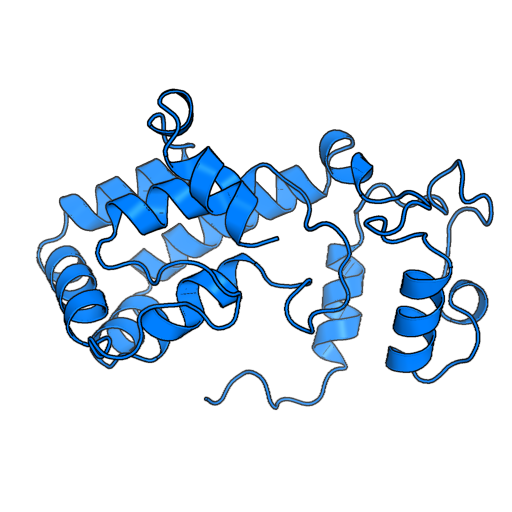RG A CA 1
ATOM 805 C C . ARG A 1 100 ? -3.944 -6.641 20.507 1.00 95.38 100 ARG A C 1
ATOM 807 O O . ARG A 1 100 ? -4.587 -7.563 20.007 1.00 95.38 100 ARG A O 1
ATOM 814 N N . ALA A 1 101 ? -4.373 -5.382 20.524 1.00 96.06 101 ALA A N 1
ATOM 815 C CA . ALA A 1 101 ? -5.604 -4.970 19.866 1.00 96.06 101 ALA A CA 1
ATOM 816 C C . ALA A 1 101 ? -5.523 -5.160 18.343 1.00 96.06 101 ALA A C 1
ATOM 818 O O . ALA A 1 101 ? -6.469 -5.676 17.749 1.00 96.06 101 ALA A O 1
ATOM 819 N N . GLY A 1 102 ? -4.381 -4.840 17.729 1.00 94.31 102 GLY A N 1
ATOM 820 C CA . GLY A 1 102 ? -4.106 -5.099 16.316 1.00 94.31 102 GLY A CA 1
ATOM 821 C C . GLY A 1 102 ? -4.209 -6.576 15.957 1.00 94.31 102 GLY A C 1
ATOM 822 O O . GLY A 1 102 ? -4.938 -6.928 15.032 1.00 94.31 102 GLY A O 1
ATOM 823 N N . TYR A 1 103 ? -3.581 -7.459 16.734 1.00 93.69 103 TYR A N 1
ATOM 824 C CA . TYR A 1 103 ? -3.685 -8.905 16.542 1.00 93.69 103 TYR A CA 1
ATOM 825 C C . TYR A 1 103 ? -5.144 -9.384 16.522 1.00 93.69 103 TYR A C 1
ATOM 827 O O . TYR A 1 103 ? -5.533 -10.163 15.653 1.00 93.69 103 TYR A O 1
ATOM 835 N N . VAL A 1 104 ? -5.978 -8.910 17.451 1.00 96.56 104 VAL A N 1
ATOM 836 C CA . VAL A 1 104 ? -7.409 -9.260 17.473 1.00 96.56 104 VAL A CA 1
ATOM 837 C C . VAL A 1 104 ? -8.131 -8.682 16.253 1.00 96.56 104 VAL A C 1
ATOM 839 O O . VAL A 1 104 ? -8.888 -9.390 15.591 1.00 96.56 104 VAL A O 1
ATOM 842 N N . LEU A 1 105 ? -7.867 -7.417 15.927 1.00 94.75 105 LEU A N 1
ATOM 843 C CA . LEU A 1 105 ? -8.498 -6.694 14.828 1.00 94.75 105 LEU A CA 1
ATOM 844 C C . LEU A 1 105 ? -8.230 -7.347 13.464 1.00 94.75 105 LEU A C 1
ATOM 846 O O . LEU A 1 105 ? -9.167 -7.578 12.703 1.00 94.75 105 LEU A O 1
ATOM 850 N N . PHE A 1 106 ? -6.974 -7.682 13.161 1.00 91.75 106 PHE A N 1
ATOM 851 C CA . PHE A 1 106 ? -6.585 -8.309 11.892 1.00 91.75 106 PHE A CA 1
ATOM 852 C C . PHE A 1 106 ? -6.933 -9.805 11.818 1.00 91.75 106 PHE A C 1
ATOM 854 O O . PHE A 1 106 ? -6.830 -10.406 10.752 1.00 91.75 106 PHE A O 1
ATOM 861 N N . ASN A 1 107 ? -7.420 -10.406 12.908 1.00 92.88 107 ASN A N 1
ATOM 862 C CA . ASN A 1 107 ? -8.061 -11.723 12.886 1.00 92.88 107 ASN A CA 1
ATOM 863 C C . ASN A 1 107 ? -9.592 -11.648 12.716 1.00 92.88 107 ASN A C 1
ATOM 865 O O . ASN A 1 107 ? -10.225 -12.679 12.480 1.00 92.88 107 ASN A O 1
ATOM 869 N N . ASP A 1 108 ? -10.210 -10.460 12.776 1.00 95.62 108 ASP A N 1
ATOM 870 C CA . ASP A 1 108 ? -11.648 -10.317 12.538 1.00 95.62 108 ASP A CA 1
ATOM 871 C C . ASP A 1 108 ? -11.967 -10.539 11.042 1.00 95.62 108 ASP A C 1
ATOM 873 O O . ASP A 1 108 ? -11.453 -9.823 10.171 1.00 95.62 108 ASP A O 1
ATOM 877 N N . PRO A 1 109 ? -12.839 -11.505 10.690 1.00 96.44 109 PRO A N 1
ATOM 878 C CA . PRO A 1 109 ? -13.139 -11.824 9.294 1.00 96.44 109 PRO A CA 1
ATOM 879 C C . PRO A 1 109 ? -13.773 -10.653 8.528 1.00 96.44 109 PRO A C 1
ATOM 881 O O . PRO A 1 109 ? -13.615 -10.556 7.310 1.00 96.44 109 PRO A O 1
ATOM 884 N N . ARG A 1 110 ? -14.466 -9.739 9.216 1.00 97.88 110 ARG A N 1
ATOM 885 C CA . ARG A 1 110 ? -15.085 -8.553 8.608 1.00 97.88 110 ARG A CA 1
ATOM 886 C C . ARG A 1 110 ? -14.020 -7.535 8.223 1.00 97.88 110 ARG A C 1
ATOM 888 O O . ARG A 1 110 ? -14.083 -6.991 7.122 1.00 97.88 110 ARG A O 1
ATOM 895 N N . VAL A 1 111 ? -13.023 -7.325 9.086 1.00 96.00 111 VAL A N 1
ATOM 896 C CA . VAL A 1 111 ? -11.860 -6.469 8.798 1.00 96.00 111 VAL A CA 1
ATOM 897 C C . VAL A 1 111 ? -11.051 -7.068 7.650 1.00 96.00 111 VAL A C 1
ATOM 899 O O . VAL A 1 111 ? -10.781 -6.376 6.668 1.00 96.00 111 VAL A O 1
ATOM 902 N N . ASN A 1 112 ? -10.770 -8.373 7.696 1.00 94.81 112 ASN A N 1
ATOM 903 C CA . ASN A 1 112 ? -10.065 -9.075 6.622 1.00 94.81 112 ASN A CA 1
ATOM 904 C C . ASN A 1 112 ? -10.783 -8.984 5.271 1.00 94.81 112 ASN A C 1
ATOM 906 O O . ASN A 1 112 ? -10.135 -8.789 4.243 1.00 94.81 112 ASN A O 1
ATOM 910 N N . ALA A 1 113 ? -12.117 -9.040 5.249 1.00 96.12 113 ALA A N 1
ATOM 911 C CA . ALA A 1 113 ? -12.883 -8.834 4.022 1.00 96.12 113 ALA A CA 1
ATOM 912 C C . ALA A 1 113 ? -12.684 -7.423 3.432 1.00 96.12 113 ALA A C 1
ATOM 914 O O . ALA A 1 113 ? -12.563 -7.277 2.213 1.00 96.12 113 ALA A O 1
ATOM 915 N N . LYS A 1 114 ? -12.604 -6.380 4.273 1.00 97.50 114 LYS A N 1
ATOM 916 C CA . LYS A 1 114 ? -12.308 -5.009 3.816 1.00 97.50 114 LYS A CA 1
ATOM 917 C C . LYS A 1 114 ? -10.866 -4.869 3.335 1.00 97.50 114 LYS A C 1
ATOM 919 O O . LYS A 1 114 ? -10.650 -4.318 2.257 1.00 97.50 114 LYS A O 1
ATOM 924 N N . MET A 1 115 ? -9.905 -5.438 4.063 1.00 94.75 115 MET A N 1
ATOM 925 C CA . MET A 1 115 ? -8.496 -5.465 3.653 1.00 94.75 115 MET A CA 1
ATOM 926 C C . MET A 1 115 ? -8.310 -6.175 2.312 1.00 94.75 115 MET A C 1
ATOM 928 O O . MET A 1 115 ? -7.633 -5.651 1.429 1.00 94.75 115 MET A O 1
ATOM 932 N N . LYS A 1 116 ? -8.994 -7.304 2.096 1.00 92.50 116 LYS A N 1
ATOM 933 C CA . LYS A 1 116 ? -9.023 -7.973 0.792 1.00 92.50 116 LYS A CA 1
ATOM 934 C C . LYS A 1 116 ? -9.538 -7.041 -0.306 1.00 92.50 116 LYS A C 1
ATOM 936 O O . LYS A 1 116 ? -8.927 -6.969 -1.363 1.00 92.50 116 LYS A O 1
ATOM 941 N N . GLY A 1 117 ? -10.619 -6.298 -0.065 1.00 94.88 117 GLY A N 1
ATOM 942 C CA . GLY A 1 117 ? -11.149 -5.337 -1.039 1.00 94.88 117 GLY A CA 1
ATOM 943 C C . GLY A 1 117 ? -10.150 -4.236 -1.422 1.00 94.88 117 GLY A C 1
ATOM 944 O O . GLY A 1 117 ? -10.057 -3.871 -2.595 1.00 94.88 117 GLY A O 1
ATOM 945 N N . ILE A 1 118 ? -9.370 -3.747 -0.454 1.00 95.56 118 ILE A N 1
ATOM 946 C CA . ILE A 1 118 ? -8.282 -2.779 -0.671 1.00 95.56 118 ILE A CA 1
ATOM 947 C C . ILE A 1 118 ? -7.177 -3.402 -1.536 1.00 95.56 118 ILE A C 1
ATOM 949 O O . ILE A 1 118 ? -6.763 -2.805 -2.532 1.00 95.56 118 ILE A O 1
ATOM 953 N N . LEU A 1 119 ? -6.741 -4.620 -1.204 1.00 92.44 119 LEU A N 1
ATOM 954 C CA . LEU A 1 119 ? -5.711 -5.344 -1.955 1.00 92.44 119 LEU A CA 1
ATOM 955 C C . LEU A 1 119 ? -6.172 -5.716 -3.370 1.00 92.44 119 LEU A C 1
ATOM 957 O O . LEU A 1 119 ? -5.400 -5.579 -4.312 1.00 92.44 119 LEU A O 1
ATOM 961 N N . ASP A 1 120 ? -7.432 -6.116 -3.550 1.00 92.69 120 ASP A N 1
ATOM 962 C CA . ASP A 1 120 ? -8.015 -6.408 -4.863 1.00 92.69 120 ASP A CA 1
ATOM 963 C C . ASP A 1 120 ? -8.070 -5.148 -5.742 1.00 92.69 120 ASP A C 1
ATOM 965 O O . ASP A 1 120 ? -7.864 -5.223 -6.955 1.00 92.69 120 ASP A O 1
ATOM 969 N N . TYR A 1 121 ? -8.386 -3.988 -5.152 1.00 95.00 121 TYR A N 1
ATOM 970 C CA . TYR A 1 121 ? -8.379 -2.708 -5.861 1.00 95.00 121 TYR A CA 1
ATOM 971 C C . TYR A 1 121 ? -6.962 -2.344 -6.301 1.00 95.00 121 TYR A C 1
ATOM 973 O O . TYR A 1 121 ? -6.732 -2.064 -7.478 1.00 95.00 121 TYR A O 1
ATOM 981 N N . TRP A 1 122 ? -6.005 -2.395 -5.373 1.00 93.50 122 TRP A N 1
ATOM 982 C CA . TRP A 1 122 ? -4.614 -2.077 -5.674 1.00 93.50 122 TRP A CA 1
ATOM 983 C C . TRP A 1 122 ? -4.023 -3.057 -6.689 1.00 93.50 122 TRP A C 1
ATOM 985 O O . TRP A 1 122 ? -3.396 -2.638 -7.653 1.00 93.50 122 TRP A O 1
ATOM 995 N N . GLY A 1 123 ? -4.309 -4.353 -6.553 1.00 89.25 123 GLY A N 1
ATOM 996 C CA . GLY A 1 123 ? -3.890 -5.384 -7.497 1.00 89.25 123 GLY A CA 1
ATOM 997 C C . GLY A 1 123 ? -4.442 -5.169 -8.906 1.00 89.25 123 GLY A C 1
ATOM 998 O O . GLY A 1 123 ? -3.749 -5.467 -9.875 1.00 89.25 123 GLY A O 1
ATOM 999 N N . ARG A 1 124 ? -5.657 -4.622 -9.052 1.00 90.06 124 ARG A N 1
ATOM 1000 C CA . ARG A 1 124 ? -6.200 -4.207 -10.359 1.00 90.06 124 ARG A CA 1
ATOM 1001 C C . ARG A 1 124 ? -5.462 -3.001 -10.931 1.00 90.06 124 ARG A C 1
ATOM 1003 O O . ARG A 1 124 ? -5.110 -3.033 -12.104 1.00 90.06 124 ARG A O 1
ATOM 1010 N N . TYR A 1 125 ? -5.195 -1.979 -10.115 1.00 89.69 125 TYR A N 1
ATOM 1011 C CA . TYR A 1 125 ? -4.375 -0.836 -10.530 1.00 89.69 125 TYR A CA 1
ATOM 1012 C C . TYR A 1 125 ? -2.980 -1.290 -10.980 1.00 89.69 125 TYR A C 1
ATOM 1014 O O . TYR A 1 125 ? -2.520 -0.908 -12.046 1.00 89.69 125 TYR A O 1
ATOM 1022 N N . LEU A 1 126 ? -2.334 -2.180 -10.224 1.00 86.56 126 LEU A N 1
ATOM 1023 C CA . LEU A 1 126 ? -1.016 -2.716 -10.565 1.00 86.56 126 LEU A CA 1
ATOM 1024 C C . LEU A 1 126 ? -1.003 -3.540 -11.857 1.00 86.56 126 LEU A C 1
ATOM 1026 O O . LEU A 1 126 ? 0.070 -3.790 -12.370 1.00 86.56 126 LEU A O 1
ATOM 1030 N N . GLN A 1 127 ? -2.150 -3.965 -12.386 1.00 82.12 127 GLN A N 1
ATOM 1031 C CA . GLN A 1 127 ? -2.241 -4.652 -13.679 1.00 82.12 127 GLN A CA 1
ATOM 1032 C C . GLN A 1 127 ? -2.539 -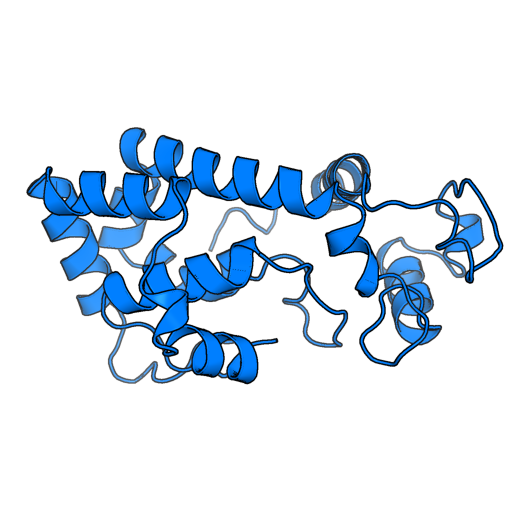3.699 -14.847 1.00 82.12 127 GLN A C 1
ATOM 1034 O O . GLN A 1 127 ? -2.599 -4.147 -15.993 1.00 82.12 127 GLN A O 1
ATOM 1039 N N . SER A 1 128 ? -2.765 -2.407 -14.581 1.00 84.81 128 SER A N 1
ATOM 1040 C CA . SER A 1 128 ? -3.058 -1.412 -15.613 1.00 84.81 128 SER A CA 1
ATOM 1041 C C . SER A 1 128 ? -1.784 -0.806 -16.204 1.00 84.81 128 SER A C 1
ATOM 1043 O O . SER A 1 128 ? -0.719 -0.795 -15.579 1.00 84.81 128 SER A O 1
ATOM 1045 N N . GLU A 1 129 ? -1.903 -0.238 -17.406 1.00 86.06 129 GLU A N 1
ATOM 1046 C CA . GLU A 1 129 ? -0.814 0.502 -18.051 1.00 86.06 129 GLU A CA 1
ATOM 1047 C C . GLU A 1 129 ? -0.335 1.686 -17.196 1.00 86.06 129 GLU A C 1
ATOM 1049 O O . GLU A 1 129 ? 0.869 1.945 -17.141 1.00 86.06 129 GLU A O 1
ATOM 1054 N N . ASP A 1 130 ? -1.237 2.331 -16.451 1.00 87.50 130 ASP A N 1
ATOM 1055 C CA . ASP A 1 130 ? -0.922 3.470 -15.581 1.00 87.50 130 ASP A CA 1
ATOM 1056 C C . ASP A 1 130 ? 0.109 3.125 -14.506 1.00 87.50 130 ASP A C 1
ATOM 1058 O O . ASP A 1 130 ? 0.869 3.992 -14.093 1.00 87.50 130 ASP A O 1
ATOM 1062 N N . SER A 1 131 ? 0.177 1.867 -14.063 1.00 88.44 131 SER A N 1
ATOM 1063 C CA . SER A 1 131 ? 1.158 1.416 -13.067 1.00 88.44 131 SER A CA 1
ATOM 1064 C C . SER A 1 131 ? 2.560 1.204 -13.649 1.00 88.44 131 SER A C 1
ATOM 1066 O O . SER A 1 131 ? 3.554 1.184 -12.925 1.00 88.44 131 SER A O 1
ATOM 1068 N N . SER A 1 132 ? 2.672 1.081 -14.974 1.00 87.25 132 SER A N 1
ATOM 1069 C CA . SER A 1 132 ? 3.901 0.667 -15.652 1.00 87.25 132 SER A CA 1
ATOM 1070 C C . SER A 1 132 ? 4.974 1.758 -15.730 1.00 87.25 132 SER A C 1
ATOM 1072 O O . SER A 1 132 ? 6.065 1.499 -16.242 1.00 87.25 132 SER A O 1
ATOM 1074 N N . TYR A 1 133 ? 4.704 2.967 -15.221 1.00 89.12 133 TYR A N 1
ATOM 1075 C CA . TYR A 1 133 ? 5.685 4.053 -15.181 1.00 89.12 133 TYR A CA 1
ATOM 1076 C C . TYR A 1 133 ? 6.930 3.681 -14.372 1.00 89.12 133 TYR A C 1
ATOM 1078 O O . TYR A 1 133 ? 7.998 4.201 -14.669 1.00 89.12 133 TYR A O 1
ATOM 1086 N N . VAL A 1 134 ? 6.831 2.761 -13.402 1.00 88.88 134 VAL A N 1
ATOM 1087 C CA . VAL A 1 134 ? 7.977 2.274 -12.610 1.00 88.88 134 VAL A CA 1
ATOM 1088 C C . VAL A 1 134 ? 8.864 1.278 -13.370 1.00 88.88 134 VAL A C 1
ATOM 1090 O O . VAL A 1 134 ? 9.974 0.979 -12.930 1.00 88.88 134 VAL A O 1
ATOM 1093 N N . LEU A 1 135 ? 8.411 0.771 -14.523 1.00 89.38 135 LEU A N 1
ATOM 1094 C CA . LEU A 1 135 ? 9.189 -0.104 -15.404 1.00 89.38 135 LEU A CA 1
ATOM 1095 C C . LEU A 1 135 ? 10.051 0.741 -16.348 1.00 89.38 135 LEU A C 1
ATOM 1097 O O . LEU A 1 135 ? 9.773 0.873 -17.538 1.00 89.38 135 LEU A O 1
ATOM 1101 N N . ASN A 1 136 ? 11.084 1.364 -15.792 1.00 89.38 136 ASN A N 1
ATOM 1102 C CA . ASN A 1 136 ? 12.016 2.218 -16.521 1.00 89.38 136 ASN A CA 1
ATOM 1103 C C . ASN A 1 136 ? 13.452 2.032 -15.991 1.00 89.38 136 ASN A C 1
ATOM 1105 O O . ASN A 1 136 ? 13.668 1.294 -15.029 1.00 89.38 136 ASN A O 1
ATOM 1109 N N . THR A 1 137 ? 14.425 2.695 -16.619 1.00 93.38 137 THR A N 1
ATOM 1110 C CA . THR A 1 137 ? 15.863 2.557 -16.319 1.00 93.38 137 THR A CA 1
ATOM 1111 C C . THR A 1 137 ? 16.431 3.648 -15.408 1.00 93.38 137 THR A C 1
ATOM 1113 O O . THR A 1 137 ? 17.649 3.747 -15.274 1.00 93.38 137 THR A O 1
ATOM 1116 N N . SER A 1 138 ? 15.590 4.509 -14.828 1.00 93.25 138 SER A N 1
ATOM 1117 C CA . SER A 1 138 ? 16.027 5.491 -13.825 1.00 93.25 138 SER A CA 1
ATOM 1118 C C . SER A 1 138 ? 16.443 4.799 -12.527 1.00 93.25 138 SER A C 1
ATOM 1120 O O . SER A 1 138 ? 16.118 3.638 -12.306 1.00 93.25 138 SER A O 1
ATOM 1122 N N . ASP A 1 139 ? 17.105 5.523 -11.633 1.00 90.31 139 ASP A N 1
ATOM 1123 C CA . ASP A 1 139 ? 17.492 5.065 -10.291 1.00 90.31 139 ASP A CA 1
ATOM 1124 C C . ASP A 1 139 ? 16.320 4.540 -9.437 1.00 90.31 139 ASP A C 1
ATOM 1126 O O . ASP A 1 139 ? 16.525 3.720 -8.545 1.00 90.31 139 ASP A O 1
ATOM 1130 N N . LYS A 1 140 ? 15.089 4.974 -9.731 1.00 87.56 140 LYS A N 1
ATOM 1131 C CA . LYS A 1 140 ? 13.846 4.533 -9.070 1.00 87.56 140 LYS A CA 1
ATOM 1132 C C . LYS A 1 140 ? 13.034 3.528 -9.888 1.00 87.56 140 LYS A C 1
ATOM 1134 O O . LYS A 1 140 ? 11.916 3.164 -9.515 1.00 87.56 140 LYS A O 1
ATOM 1139 N N . GLY A 1 141 ? 13.565 3.111 -11.033 1.00 89.44 141 GLY A N 1
ATOM 1140 C CA . GLY A 1 141 ? 12.935 2.172 -11.944 1.00 89.44 141 GLY A CA 1
ATOM 1141 C C . GLY A 1 141 ? 13.373 0.729 -11.699 1.00 89.44 141 GLY A C 1
ATOM 1142 O O . GLY A 1 141 ? 14.543 0.443 -11.436 1.00 89.44 141 GLY A O 1
ATOM 1143 N N . TRP A 1 142 ? 12.431 -0.200 -11.851 1.00 88.94 142 TRP A N 1
ATOM 1144 C CA . TRP A 1 142 ? 12.675 -1.641 -11.700 1.00 88.94 142 TRP A CA 1
ATOM 1145 C C . TRP A 1 142 ? 13.519 -2.255 -12.823 1.00 88.94 142 TRP A C 1
ATOM 1147 O O . TRP A 1 142 ? 13.984 -3.380 -12.685 1.00 88.94 142 TRP A O 1
ATOM 1157 N N . LEU A 1 143 ? 13.726 -1.531 -13.928 1.00 89.69 143 LEU A N 1
ATOM 1158 C CA . LEU A 1 143 ? 14.579 -1.959 -15.043 1.00 89.69 143 LEU A CA 1
ATOM 1159 C C . LEU A 1 143 ? 15.932 -1.238 -15.041 1.00 89.69 143 LEU A C 1
ATOM 1161 O O . LEU A 1 143 ? 16.651 -1.262 -16.040 1.00 89.69 143 LEU A O 1
ATOM 1165 N N . SER A 1 144 ? 16.282 -0.564 -13.942 1.00 90.56 144 SER A N 1
ATOM 1166 C CA . SER A 1 144 ? 17.638 -0.059 -13.755 1.00 90.56 144 SER A CA 1
ATOM 1167 C C . SER A 1 144 ? 18.631 -1.216 -13.697 1.00 90.56 144 SER A C 1
ATOM 1169 O O . SER A 1 144 ? 18.306 -2.315 -13.245 1.00 90.56 144 SER A O 1
ATOM 1171 N N . SER A 1 145 ? 19.867 -0.968 -14.128 1.00 91.50 145 SER A N 1
ATOM 1172 C CA . SER A 1 145 ? 20.933 -1.973 -14.052 1.00 91.50 145 SER A CA 1
ATOM 1173 C C . SER A 1 145 ? 21.137 -2.483 -12.625 1.00 91.50 145 SER A C 1
ATOM 1175 O O . SER A 1 145 ? 21.389 -3.667 -12.427 1.00 91.50 145 SER A O 1
ATOM 1177 N N . TYR A 1 146 ? 20.987 -1.600 -11.634 1.00 90.75 146 TYR A N 1
ATOM 1178 C CA . TYR A 1 146 ? 21.072 -1.961 -10.227 1.00 90.75 146 TYR A CA 1
ATOM 1179 C C . TYR A 1 146 ? 19.913 -2.877 -9.814 1.00 90.75 146 TYR A C 1
ATOM 1181 O O . TYR A 1 146 ? 20.165 -3.968 -9.317 1.00 90.75 146 TYR A O 1
ATOM 1189 N N . ALA A 1 147 ? 18.659 -2.489 -10.080 1.00 87.88 147 ALA A N 1
ATOM 1190 C CA . ALA A 1 147 ? 17.493 -3.298 -9.720 1.00 87.88 147 ALA A CA 1
ATOM 1191 C C . ALA A 1 147 ? 17.516 -4.685 -10.379 1.00 87.88 147 ALA A C 1
ATOM 1193 O O . ALA A 1 147 ? 17.237 -5.680 -9.717 1.00 87.88 147 ALA A O 1
ATOM 1194 N N . LEU A 1 148 ? 17.887 -4.767 -11.661 1.00 88.50 148 LEU A N 1
ATOM 1195 C CA . LEU A 1 148 ? 18.008 -6.041 -12.375 1.00 88.50 148 LEU A CA 1
ATOM 1196 C C . LEU A 1 148 ? 19.094 -6.940 -11.769 1.00 88.50 148 LEU A C 1
ATOM 1198 O O . LEU A 1 148 ? 18.878 -8.142 -11.646 1.00 88.50 148 LEU A O 1
ATOM 1202 N N . ASN A 1 149 ? 20.235 -6.367 -11.374 1.00 89.31 149 ASN A N 1
ATOM 1203 C CA . ASN A 1 149 ? 21.316 -7.109 -10.727 1.00 89.31 149 ASN A CA 1
ATOM 1204 C C . ASN A 1 149 ? 20.892 -7.634 -9.348 1.00 89.31 149 ASN A C 1
ATOM 1206 O O . ASN A 1 149 ? 21.092 -8.805 -9.052 1.00 89.31 149 ASN A O 1
ATOM 1210 N N . GLU A 1 150 ? 20.255 -6.799 -8.525 1.00 87.00 150 GLU A N 1
ATOM 1211 C CA . GLU A 1 150 ? 19.759 -7.240 -7.217 1.00 87.00 150 GLU A CA 1
ATOM 1212 C C . GLU A 1 150 ? 18.684 -8.325 -7.367 1.00 87.00 150 GLU A C 1
ATOM 1214 O O . GLU A 1 150 ? 18.776 -9.359 -6.720 1.00 87.00 150 GLU A O 1
ATOM 1219 N N . MET A 1 151 ? 17.728 -8.170 -8.292 1.00 85.44 151 MET A N 1
ATOM 1220 C CA . MET A 1 151 ? 16.730 -9.216 -8.563 1.00 85.44 151 MET A CA 1
ATOM 1221 C C . MET A 1 151 ? 17.350 -10.530 -9.057 1.00 85.44 151 MET A C 1
ATOM 1223 O O . MET A 1 151 ? 16.798 -11.591 -8.783 1.00 85.44 151 MET A O 1
ATOM 1227 N N . ALA A 1 152 ? 18.465 -10.478 -9.792 1.00 85.62 152 ALA A N 1
ATOM 1228 C CA . ALA A 1 152 ? 19.176 -11.681 -10.215 1.00 85.62 152 ALA A CA 1
ATOM 1229 C C . ALA A 1 152 ? 19.869 -12.372 -9.031 1.00 85.62 152 ALA A C 1
ATOM 1231 O O . ALA A 1 152 ? 19.696 -13.575 -8.847 1.00 85.62 152 ALA A O 1
ATOM 1232 N N . LYS A 1 153 ? 20.568 -11.603 -8.186 1.00 85.25 153 LYS A N 1
ATOM 1233 C CA . LYS A 1 153 ? 21.236 -12.117 -6.981 1.00 85.25 153 LYS A CA 1
ATOM 1234 C C . LYS A 1 153 ? 20.262 -12.746 -5.994 1.00 85.25 153 LYS A C 1
ATOM 1236 O O . LYS A 1 153 ? 20.532 -13.832 -5.502 1.00 85.25 153 LYS A O 1
ATOM 1241 N N . GLU A 1 154 ? 19.129 -12.093 -5.736 1.00 82.38 154 GLU A N 1
ATOM 1242 C CA . GLU A 1 154 ? 18.071 -12.623 -4.861 1.00 82.38 154 GLU A CA 1
ATOM 1243 C C . GLU A 1 154 ? 17.451 -13.920 -5.410 1.00 82.38 154 GLU A C 1
ATOM 1245 O O . GLU A 1 154 ? 16.854 -14.695 -4.668 1.00 82.38 154 GLU A O 1
ATOM 1250 N N . ALA A 1 155 ? 17.587 -14.167 -6.715 1.00 81.38 155 ALA A N 1
ATOM 1251 C CA . ALA A 1 155 ? 17.180 -15.401 -7.377 1.00 81.38 155 ALA A CA 1
ATOM 1252 C C . ALA A 1 155 ? 18.351 -16.384 -7.598 1.00 81.38 155 ALA A C 1
ATOM 1254 O O . ALA A 1 155 ? 18.228 -17.289 -8.425 1.00 81.38 155 ALA A O 1
ATOM 1255 N N . ASP A 1 156 ? 19.464 -16.205 -6.877 1.00 86.19 156 ASP A N 1
ATOM 1256 C CA . ASP A 1 156 ? 20.684 -17.018 -6.948 1.00 86.19 156 ASP A CA 1
ATOM 1257 C C . ASP A 1 156 ? 21.288 -17.132 -8.364 1.00 86.19 156 ASP A C 1
ATOM 1259 O O . ASP A 1 156 ? 21.783 -18.190 -8.764 1.00 86.19 156 ASP A O 1
ATOM 1263 N N . GLY A 1 157 ? 21.272 -16.049 -9.150 1.00 84.25 157 GLY A N 1
ATOM 1264 C CA . GLY A 1 157 ? 21.931 -16.032 -10.458 1.00 84.25 157 GLY A CA 1
ATOM 1265 C C . GLY A 1 157 ? 22.542 -14.696 -10.875 1.00 84.25 157 GLY A C 1
ATOM 1266 O O . GLY A 1 157 ? 22.395 -13.671 -10.215 1.00 84.25 157 GLY A O 1
ATOM 1267 N N . ASP A 1 158 ? 23.251 -14.722 -12.005 1.00 85.94 158 ASP A N 1
ATOM 1268 C CA . ASP A 1 158 ? 24.129 -13.621 -12.428 1.00 85.94 158 ASP A CA 1
ATOM 1269 C C . ASP A 1 158 ? 23.433 -12.566 -13.304 1.00 85.94 158 ASP A C 1
ATOM 1271 O O . ASP A 1 158 ? 23.885 -11.424 -13.398 1.00 85.94 158 ASP A O 1
ATOM 1275 N N . ASN A 1 159 ? 22.341 -12.934 -13.980 1.00 84.94 159 ASN A N 1
ATOM 1276 C CA . ASN A 1 159 ? 21.666 -12.072 -14.948 1.00 84.94 159 ASN A CA 1
ATOM 1277 C C . ASN A 1 159 ? 20.156 -12.326 -14.972 1.00 84.94 159 ASN A C 1
ATOM 1279 O O . ASN A 1 159 ? 19.690 -13.437 -15.215 1.00 84.94 159 ASN A O 1
ATOM 1283 N N . PHE A 1 160 ? 19.380 -11.255 -14.798 1.00 83.75 160 PHE A N 1
ATOM 1284 C CA . PHE A 1 160 ? 17.920 -11.296 -14.787 1.00 83.75 160 PHE A CA 1
ATOM 1285 C C . PHE A 1 160 ? 17.325 -11.931 -16.054 1.00 83.75 160 PHE A C 1
ATOM 1287 O O . PHE A 1 160 ? 16.382 -12.714 -15.964 1.00 83.75 160 PHE A O 1
ATOM 1294 N N . LEU A 1 161 ? 17.863 -11.615 -17.237 1.00 84.25 161 LEU A N 1
ATOM 1295 C CA . LEU A 1 161 ? 17.313 -12.110 -18.506 1.00 84.25 161 LEU A CA 1
ATOM 1296 C C . LEU A 1 161 ? 17.543 -13.611 -18.716 1.00 84.25 161 LEU A C 1
ATOM 1298 O O . LEU A 1 161 ? 16.808 -14.228 -19.482 1.00 84.25 161 LEU A O 1
ATOM 1302 N N . ASP A 1 162 ? 18.526 -14.185 -18.022 1.00 84.81 162 ASP A N 1
ATOM 1303 C CA . ASP A 1 162 ? 18.825 -15.617 -18.086 1.00 84.81 162 ASP A CA 1
ATOM 1304 C C . ASP A 1 162 ? 17.958 -16.411 -17.093 1.00 84.81 162 ASP A C 1
ATOM 1306 O O . ASP A 1 162 ? 17.648 -17.580 -17.323 1.00 84.81 162 ASP A O 1
ATOM 1310 N N . LEU A 1 163 ? 17.527 -15.763 -16.005 1.00 81.00 163 LEU A N 1
ATOM 1311 C CA . LEU A 1 163 ? 16.722 -16.370 -14.942 1.00 81.00 163 LEU A CA 1
ATOM 1312 C C . LEU A 1 163 ? 15.216 -16.287 -15.205 1.00 81.00 163 LEU A C 1
ATOM 1314 O O . LEU A 1 163 ? 14.470 -17.210 -14.872 1.00 81.00 163 LEU A O 1
ATOM 1318 N N . PHE A 1 164 ? 14.751 -15.178 -15.782 1.00 78.50 164 PHE A N 1
ATOM 1319 C CA . PHE A 1 164 ? 13.328 -14.889 -15.922 1.00 78.50 164 PHE A CA 1
ATOM 1320 C C . PHE A 1 164 ? 12.891 -14.912 -17.384 1.00 78.50 164 PHE A C 1
ATOM 1322 O O . PHE A 1 164 ? 13.436 -14.210 -18.233 1.00 78.50 164 PHE A O 1
ATOM 1329 N N . ALA A 1 165 ? 11.829 -15.668 -17.670 1.00 78.56 165 ALA A N 1
ATOM 1330 C CA . ALA A 1 165 ? 11.203 -15.658 -18.985 1.00 78.56 165 ALA A CA 1
ATOM 1331 C C . ALA A 1 165 ? 10.601 -14.273 -19.282 1.00 78.56 165 ALA A C 1
ATOM 1333 O O . ALA A 1 165 ? 9.608 -13.870 -18.674 1.00 78.56 165 ALA A O 1
ATOM 1334 N N . VAL A 1 166 ? 11.189 -13.565 -20.246 1.00 78.81 166 VAL A N 1
ATOM 1335 C CA . VAL A 1 166 ? 10.726 -12.255 -20.722 1.00 78.81 166 VAL A CA 1
ATOM 1336 C C . VAL A 1 166 ? 10.082 -12.369 -22.102 1.00 78.81 166 VAL A C 1
ATOM 1338 O O . VAL A 1 166 ? 10.456 -13.212 -22.915 1.00 78.81 166 VAL A O 1
ATOM 1341 N N . ARG A 1 167 ? 9.100 -11.507 -22.389 1.00 79.06 167 ARG A N 1
ATOM 1342 C CA . ARG A 1 167 ? 8.436 -11.466 -23.708 1.00 79.06 167 ARG A CA 1
ATOM 1343 C C . ARG A 1 167 ? 9.190 -10.598 -24.717 1.00 79.06 167 ARG A C 1
ATOM 1345 O O . ARG A 1 167 ? 8.922 -10.681 -25.910 1.00 79.06 167 ARG A O 1
ATOM 1352 N N . SER A 1 168 ? 10.110 -9.764 -24.237 1.00 80.19 168 SER A N 1
ATOM 1353 C CA . SER A 1 168 ? 11.024 -8.958 -25.040 1.00 80.19 168 SER A CA 1
ATOM 1354 C C . SER A 1 168 ? 12.320 -8.748 -24.261 1.00 80.19 168 SER A C 1
ATOM 1356 O O . SER A 1 168 ? 12.295 -8.638 -23.038 1.00 80.19 168 SER A O 1
ATOM 1358 N N . THR A 1 169 ? 13.452 -8.671 -24.951 1.00 80.88 169 THR A N 1
ATOM 1359 C CA . THR A 1 169 ? 14.731 -8.241 -24.359 1.00 80.88 169 THR A CA 1
ATOM 1360 C C . THR A 1 169 ? 14.941 -6.731 -24.492 1.00 80.88 169 THR A C 1
ATOM 1362 O O . THR A 1 169 ? 15.898 -6.183 -23.950 1.00 80.88 169 THR A O 1
ATOM 1365 N N . ASP A 1 170 ? 14.032 -6.035 -25.183 1.00 82.00 170 ASP A N 1
ATOM 1366 C CA . ASP A 1 170 ? 14.061 -4.585 -25.309 1.00 82.00 170 ASP A CA 1
ATOM 1367 C C . ASP A 1 170 ? 13.512 -3.929 -24.034 1.00 82.00 170 ASP A C 1
ATOM 1369 O O . ASP A 1 170 ? 12.320 -3.985 -23.714 1.00 82.00 170 ASP A O 1
ATOM 1373 N N . VAL A 1 171 ? 14.401 -3.258 -23.305 1.00 78.44 171 VAL A N 1
ATOM 1374 C CA . VAL A 1 171 ? 14.069 -2.517 -22.085 1.00 78.44 171 VAL A CA 1
ATOM 1375 C C . VAL A 1 171 ? 13.098 -1.365 -22.369 1.00 78.44 171 VAL A C 1
ATOM 1377 O O . VAL A 1 171 ? 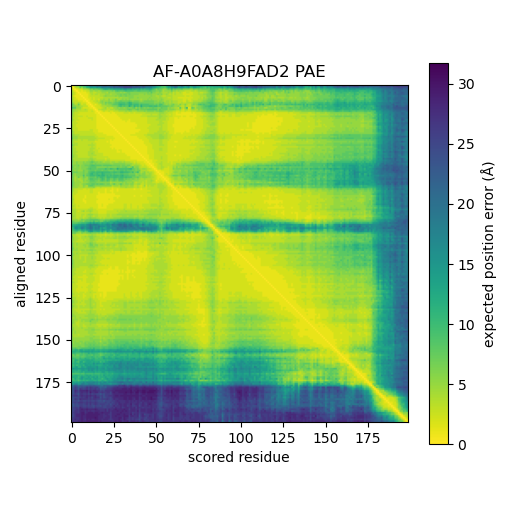12.263 -1.052 -21.520 1.00 78.44 171 VAL A O 1
ATOM 1380 N N . LYS A 1 172 ? 13.118 -0.777 -23.576 1.00 77.81 172 LYS A N 1
ATOM 1381 C CA . LYS A 1 172 ? 12.138 0.250 -23.975 1.00 77.81 172 LYS A CA 1
ATOM 1382 C C . LYS A 1 172 ? 10.729 -0.326 -24.099 1.00 77.81 172 LYS A C 1
ATOM 1384 O O . LYS A 1 172 ? 9.758 0.387 -23.868 1.00 77.81 172 LYS A O 1
ATOM 1389 N N . GLN A 1 173 ? 10.621 -1.620 -24.393 1.00 78.25 173 GLN A N 1
ATOM 1390 C CA . GLN A 1 173 ? 9.366 -2.376 -24.382 1.00 78.25 173 GLN A CA 1
ATOM 1391 C C . GLN A 1 173 ? 9.066 -2.980 -23.003 1.00 78.25 173 GLN A C 1
ATOM 1393 O O . GLN A 1 173 ? 8.233 -3.878 -22.893 1.00 78.25 173 GLN A O 1
ATOM 1398 N N . LYS A 1 174 ? 9.749 -2.517 -21.946 1.00 78.88 174 LYS A N 1
ATOM 1399 C CA . LYS A 1 174 ? 9.563 -2.963 -20.558 1.00 78.88 174 LYS A CA 1
ATOM 1400 C C . LYS A 1 174 ? 9.772 -4.468 -20.378 1.00 78.88 174 LYS A C 1
ATOM 1402 O O . LYS A 1 174 ? 9.103 -5.100 -19.565 1.00 78.88 174 LYS A O 1
ATOM 1407 N N . LEU A 1 175 ? 10.654 -5.057 -21.190 1.00 74.31 175 LEU A N 1
ATOM 1408 C CA . LEU A 1 175 ? 10.864 -6.507 -21.288 1.00 74.31 175 LEU A CA 1
ATOM 1409 C C . LEU A 1 175 ? 9.578 -7.308 -21.619 1.00 74.31 175 LEU A C 1
ATOM 1411 O O . LEU A 1 175 ? 9.472 -8.514 -21.385 1.00 74.31 175 LEU A O 1
ATOM 1415 N N . GLY A 1 176 ? 8.573 -6.619 -22.170 1.00 65.69 176 GLY A N 1
ATOM 1416 C CA . GLY A 1 176 ? 7.236 -7.134 -22.446 1.00 65.69 176 GLY A CA 1
ATOM 1417 C C . GLY A 1 176 ? 6.352 -7.327 -21.206 1.00 65.69 176 GLY A C 1
ATOM 1418 O O . GLY A 1 176 ? 5.322 -7.999 -21.297 1.00 65.69 176 GLY A O 1
ATOM 1419 N N . TYR A 1 177 ? 6.729 -6.745 -20.062 1.00 67.12 177 TYR A N 1
ATOM 1420 C CA . TYR A 1 177 ? 5.897 -6.689 -18.864 1.00 67.12 177 TYR A CA 1
ATOM 1421 C C . TYR A 1 177 ? 4.954 -5.477 -18.893 1.00 67.12 177 TYR A C 1
ATOM 1423 O O . TYR A 1 177 ? 5.371 -4.342 -19.113 1.00 67.12 177 TYR A O 1
ATOM 1431 N N . THR A 1 178 ? 3.683 -5.707 -18.567 1.00 57.44 178 THR A N 1
ATOM 1432 C CA . THR A 1 178 ? 2.678 -4.667 -18.263 1.00 57.44 178 THR A CA 1
ATOM 1433 C C . THR A 1 178 ? 2.306 -4.663 -16.772 1.00 57.44 178 THR A C 1
ATOM 1435 O O . THR A 1 178 ? 1.231 -4.226 -16.402 1.00 57.44 178 THR A O 1
ATOM 1438 N N . ILE A 1 179 ? 3.188 -5.186 -15.909 1.00 51.28 179 ILE A N 1
ATOM 1439 C CA . ILE A 1 179 ? 2.908 -5.545 -14.503 1.00 51.28 179 ILE A CA 1
ATOM 1440 C C . ILE A 1 179 ? 1.699 -6.507 -14.383 1.00 51.28 179 ILE A C 1
ATOM 1442 O O . ILE A 1 179 ? 0.801 -6.372 -13.568 1.00 51.28 179 ILE A O 1
ATOM 1446 N N . SER A 1 180 ? 1.731 -7.620 -15.120 1.00 40.12 180 SER A N 1
ATOM 1447 C CA . SER A 1 180 ? 1.056 -8.862 -14.686 1.00 40.12 180 SER A CA 1
ATOM 1448 C C . SER A 1 180 ? 1.949 -9.698 -13.745 1.00 40.12 180 SER A C 1
ATOM 1450 O O . SER A 1 180 ? 1.758 -10.902 -13.580 1.00 40.12 180 SER A O 1
ATOM 1452 N N . LEU A 1 181 ? 2.964 -9.067 -13.143 1.00 40.38 181 LEU A N 1
ATOM 1453 C CA . LEU A 1 181 ? 4.031 -9.709 -12.372 1.00 40.38 181 LEU A CA 1
ATOM 1454 C C . LEU A 1 181 ? 3.603 -10.161 -10.970 1.00 40.38 181 LEU A C 1
ATOM 1456 O O . LEU A 1 181 ? 4.357 -10.904 -10.362 1.00 40.38 181 LEU A O 1
ATOM 1460 N N . LEU A 1 182 ? 2.399 -9.848 -10.472 1.00 41.81 182 LEU A N 1
ATOM 1461 C CA . LEU A 1 182 ? 1.907 -10.453 -9.219 1.00 41.81 182 LEU A CA 1
ATOM 1462 C C . LEU A 1 182 ? 1.639 -11.964 -9.348 1.00 41.81 182 LEU A C 1
ATOM 1464 O O . LEU A 1 182 ? 1.719 -12.680 -8.351 1.00 41.81 182 LEU A O 1
ATOM 1468 N N . GLY A 1 183 ? 1.424 -12.478 -10.566 1.00 37.94 183 GLY A N 1
ATOM 1469 C CA . GLY A 1 183 ? 1.378 -13.926 -10.809 1.00 37.94 183 GLY A CA 1
ATOM 1470 C C . GLY A 1 183 ? 2.723 -14.625 -10.560 1.00 37.94 183 GLY A C 1
ATOM 1471 O O . GLY A 1 183 ? 2.744 -15.759 -10.088 1.00 37.94 183 GLY A O 1
ATOM 1472 N N . ASN A 1 184 ? 3.839 -13.925 -10.798 1.00 39.50 184 ASN A N 1
ATOM 1473 C CA . ASN A 1 184 ? 5.195 -14.440 -10.579 1.00 39.50 184 ASN A CA 1
ATOM 1474 C C . ASN A 1 184 ? 5.803 -13.969 -9.252 1.00 39.50 184 ASN A C 1
ATOM 1476 O O . ASN A 1 184 ? 6.607 -14.696 -8.684 1.00 39.50 184 ASN A O 1
ATOM 1480 N N . LEU A 1 185 ? 5.381 -12.830 -8.692 1.00 36.88 185 LEU A N 1
ATOM 1481 C CA . LEU A 1 185 ? 5.763 -12.425 -7.339 1.00 36.88 185 LEU A CA 1
ATOM 1482 C C . LEU A 1 185 ? 5.201 -13.412 -6.319 1.00 36.88 185 LEU A C 1
ATOM 1484 O O . LEU A 1 185 ? 5.885 -13.728 -5.364 1.00 36.88 185 LEU A O 1
ATOM 1488 N N . LYS A 1 186 ? 4.013 -13.987 -6.556 1.00 37.59 186 LYS A N 1
ATOM 1489 C CA . LYS A 1 186 ? 3.531 -15.123 -5.765 1.00 37.59 186 LYS A CA 1
ATOM 1490 C C . LYS A 1 186 ? 4.476 -16.328 -5.864 1.00 37.59 186 LYS A C 1
ATOM 1492 O O . LYS A 1 186 ? 4.737 -16.941 -4.848 1.00 37.59 186 LYS A O 1
ATOM 1497 N N . GLN A 1 187 ? 5.044 -16.640 -7.032 1.00 34.78 187 GLN A N 1
ATOM 1498 C CA . GLN A 1 187 ? 6.035 -17.724 -7.159 1.00 34.78 187 GLN A CA 1
ATOM 1499 C C . GLN A 1 187 ? 7.384 -17.398 -6.505 1.00 34.78 187 GLN A C 1
ATOM 1501 O O . GLN A 1 187 ? 8.046 -18.311 -6.026 1.00 34.78 187 GLN A O 1
ATOM 1506 N N . VAL A 1 188 ? 7.793 -16.128 -6.485 1.00 35.09 188 VAL A N 1
ATOM 1507 C CA . VAL A 1 188 ? 9.010 -15.672 -5.794 1.00 35.09 188 VAL A CA 1
ATOM 1508 C C . VAL A 1 188 ? 8.788 -15.659 -4.276 1.00 35.09 188 VAL A C 1
ATOM 1510 O O . VAL A 1 188 ? 9.600 -16.204 -3.543 1.00 35.09 188 VAL A O 1
ATOM 1513 N N . LEU A 1 189 ? 7.648 -15.150 -3.802 1.00 35.84 189 LEU A N 1
ATOM 1514 C CA . LEU A 1 189 ? 7.257 -15.137 -2.388 1.00 35.84 189 LEU A CA 1
ATOM 1515 C C . LEU A 1 189 ? 6.948 -16.544 -1.845 1.00 35.84 189 LEU A C 1
ATOM 1517 O O . LEU A 1 189 ? 7.305 -16.832 -0.710 1.00 35.84 189 LEU A O 1
ATOM 1521 N N . ASP A 1 190 ? 6.360 -17.439 -2.649 1.00 36.00 190 ASP A N 1
ATOM 1522 C CA . ASP A 1 190 ? 6.141 -18.857 -2.299 1.00 36.00 190 ASP A CA 1
ATOM 1523 C C . ASP A 1 190 ? 7.469 -19.650 -2.234 1.00 36.00 190 ASP A C 1
ATOM 1525 O O . ASP A 1 190 ? 7.491 -20.768 -1.722 1.00 36.00 190 ASP A O 1
ATOM 1529 N N . ARG A 1 191 ? 8.573 -19.099 -2.768 1.00 34.09 191 ARG A N 1
ATOM 1530 C CA . ARG A 1 191 ? 9.928 -19.682 -2.717 1.00 34.09 191 ARG A CA 1
ATOM 1531 C C . ARG A 1 191 ? 10.825 -19.054 -1.651 1.00 34.09 191 ARG A C 1
ATOM 1533 O O . ARG A 1 191 ? 11.898 -19.595 -1.391 1.00 34.09 191 ARG A O 1
ATOM 1540 N N . LEU A 1 192 ? 10.394 -17.966 -1.012 1.00 29.98 192 LEU A N 1
ATOM 1541 C CA . LEU A 1 192 ? 11.064 -17.453 0.176 1.00 29.98 192 LEU A CA 1
ATOM 1542 C C . LEU A 1 192 ? 10.740 -18.377 1.362 1.00 29.98 192 LEU A C 1
ATOM 1544 O O . LEU A 1 192 ? 9.579 -18.753 1.550 1.00 29.98 192 LEU A O 1
ATOM 1548 N N . PRO A 1 193 ? 11.734 -18.776 2.172 1.00 28.75 193 PRO A N 1
ATOM 1549 C CA . PRO A 1 193 ? 11.491 -19.605 3.344 1.00 28.75 193 PRO A CA 1
ATOM 1550 C C . PRO A 1 193 ? 10.483 -18.926 4.284 1.00 28.75 193 PRO A C 1
ATOM 1552 O O . PRO A 1 193 ? 10.477 -17.706 4.424 1.00 28.75 193 PRO A O 1
ATOM 1555 N N . HIS A 1 194 ? 9.643 -19.739 4.933 1.00 31.80 194 HIS A N 1
ATOM 1556 C CA . HIS A 1 194 ? 8.488 -19.415 5.792 1.00 31.80 194 HIS A CA 1
ATOM 1557 C C . HIS A 1 194 ? 8.703 -18.439 6.981 1.00 31.80 194 HIS A C 1
ATOM 1559 O O . HIS A 1 194 ? 7.923 -18.445 7.931 1.00 31.80 194 HIS A O 1
ATOM 1565 N N . GLN A 1 195 ? 9.719 -17.581 6.987 1.00 29.83 195 GLN A N 1
ATOM 1566 C CA . GLN A 1 195 ? 10.044 -16.717 8.123 1.00 29.83 195 GLN A CA 1
ATOM 1567 C C . GLN A 1 195 ? 9.229 -15.423 8.225 1.00 29.83 195 GLN A C 1
ATOM 1569 O O . GLN A 1 195 ? 9.391 -14.697 9.196 1.00 29.83 195 GLN A O 1
ATOM 1574 N N . MET A 1 196 ? 8.303 -15.145 7.306 1.00 26.36 196 MET A N 1
ATOM 1575 C CA . MET A 1 196 ? 7.540 -13.886 7.317 1.00 26.36 196 MET A CA 1
ATOM 1576 C C . MET A 1 196 ? 6.076 -14.030 7.778 1.00 26.36 196 MET A C 1
ATOM 1578 O O . MET A 1 196 ? 5.228 -13.216 7.424 1.00 26.36 196 MET A O 1
ATOM 1582 N N . MET A 1 197 ? 5.768 -15.078 8.555 1.00 25.45 197 MET A N 1
ATOM 1583 C CA . MET A 1 197 ? 4.476 -15.253 9.251 1.00 25.45 197 MET A CA 1
ATOM 1584 C C . MET A 1 197 ? 4.600 -15.348 10.781 1.00 25.45 197 MET A C 1
ATOM 1586 O O . MET A 1 197 ? 3.610 -15.622 11.455 1.00 25.45 197 MET A O 1
ATOM 1590 N N . MET A 1 198 ? 5.781 -15.109 11.354 1.00 25.92 198 MET A N 1
ATOM 1591 C CA . MET A 1 198 ? 5.938 -15.000 12.805 1.00 25.92 198 MET A CA 1
ATOM 1592 C C . MET A 1 198 ? 6.942 -13.912 13.166 1.00 25.92 198 MET A C 1
ATOM 1594 O O . MET A 1 198 ? 8.121 -14.208 13.323 1.00 25.92 198 MET A O 1
ATOM 1598 N N . THR A 1 199 ? 6.441 -12.694 13.339 1.00 31.77 199 THR A N 1
ATOM 1599 C CA . THR A 1 199 ? 6.861 -11.737 14.374 1.00 31.77 199 THR A CA 1
ATOM 1600 C C . THR A 1 199 ? 5.732 -10.752 14.587 1.00 31.77 199 THR A C 1
ATOM 1602 O O . THR A 1 199 ? 5.216 -10.271 13.554 1.00 31.77 199 THR A O 1
#

Nearest PDB structures (foldseek):
  8x4q-assembly1_A  TM=8.386E-01  e=4.303E-07  Psilocybe cubensis

Sequence (199 aa):
MGKKVYEEAKSEENKNLLPPLQALKELIESDRYIWNLFQMMFDEIPQKDVDTPAGTPQFRDYHELLLVLNRLIQRAPEFNTTGLVGTPINAVLDYPMGTRAGYVLFNDPRVNAKMKGILDYWGRYLQSEDSSYVLNTSDKGWLSSYALNEMAKEADGDNFLDLFAVRSTDVKQKLGYTISLLGNLKQVLDRLPHQMMMT

Secondary structure (DSSP, 8-state):
-HHHHHHHHTSGGGGS--HHHHHHHHHHHH-HHHHHHHHHHHHTS-TT--B-TTSSBPP-SHHHHHHHHHHHTTSPPPP-SSTTTT-HHHHHHHHHHTSHHHHHHHH-HHHHHHHHHHHHHHHHHTTSGGGGGGSSSSTTSTTSHHHHHHHHHHTTSS-HHHHS--S-S-GGGGGG-SS-THHHHHHHHTTS-SGGG--

InterPro domains:
  IPR022237 L-tryptophan decarboxylase PsiD-like [PF12588] (19-151)

Organism: Lactobacillus helveticus (NCBI:txid1587)

Foldseek 3Di:
DAPVLLVQLPDPVLLPFDPLLVLLVCVLVVDPLNVVLQQVLLVQQDPVCQAFPVGHGQDNHVSSVSSSLRSVLQEAQWDDDDPCRPPVNCSNCVSSCPGPSNVVNCPPVSNVVSVVVSVVSSLVNLLALSHCPLLAQDNRHCVHPVNQQVVQVLVVHGGNPVRDDFPAPDSVCSSVDSRPCVVVVCVSVVPPPPPPPDD

Radius of gyration: 18.23 Å; Cα contacts (8 Å, |Δi|>4): 227; chains: 1; bounding box: 45×38×48 Å

Solvent-accessible surface area (backbone atoms only — not comparable to full-atom values): 11200 Å² total; per-residue (Å²): 120,42,58,65,49,55,58,55,21,73,37,77,78,41,70,65,59,50,71,43,54,43,56,38,51,51,50,37,75,72,32,73,67,55,34,51,31,57,52,46,14,32,70,63,49,59,84,86,58,54,51,35,98,66,70,27,76,47,70,70,49,69,68,60,46,48,23,38,50,51,53,50,52,74,56,55,71,51,42,60,92,56,98,59,47,90,42,63,67,52,62,71,38,49,68,42,49,73,23,75,38,17,47,55,45,72,64,34,68,70,52,42,52,34,52,48,44,41,50,54,50,26,55,52,45,40,49,29,74,84,31,37,74,34,53,29,66,47,92,44,13,54,56,10,75,65,45,34,45,51,57,10,49,79,66,78,42,89,45,40,80,81,75,43,96,60,79,35,91,46,63,92,56,36,27,58,57,49,44,70,49,68,72,51,47,50,57,52,57,73,65,49,76,86,70,89,81,71,132